Protein AF-A0A7S0SRH9-F1 (afdb_monomer)

Solvent-accessible surface area (backbone atoms only — not comparable to full-atom values): 13728 Å² total; per-residue (Å²): 134,87,84,89,87,85,88,89,87,86,85,87,80,88,82,84,89,79,92,74,95,65,78,69,63,58,63,52,51,52,52,49,48,53,48,50,51,50,52,51,51,52,52,52,51,51,50,51,50,54,51,49,53,52,50,53,51,48,53,55,49,50,54,51,50,52,52,48,52,57,47,50,57,51,49,52,54,51,51,52,49,55,53,46,72,73,38,58,68,57,55,51,51,50,52,49,29,50,51,44,22,50,58,17,46,50,54,49,49,51,33,51,76,68,49,49,44,60,57,50,48,51,53,58,62,73,46,52,49,69,59,41,23,52,49,44,45,46,29,38,52,53,50,61,67,32,76,88,40,39,77,58,44,76,54,74,36,45,65,46,41,56,73,59,42,48,74,59,75,34,27,69,56,45,24,76,40,47,71,49,54,58,55,52,52,52,33,53,75,73,65,45,80,75,53,79,73,83,78,87,67,89,65,88,49,62,67,64,50,51,52,52,49,51,52,43,40,50,33,46,17,52,50,32,38,40,53,36,47,35,54,52,52,52,48,54,52,54,67,72,77,109

Organism: NCBI:txid81844

Sequence (242 aa):
GAKQRRVPEAAGDASSIAASKGPRTKARREKDLATVKRVFQILLLLMGVVFSATAMLYMRGWTKMAALRAKETKLDKKMDTLRRDAHPEIEKGRAMLRAQQAAGLEVLRGAHASGRLDTLEQHWLDMREVDRAQLWERSARVLLAQPSFARLLKSDGARLTDTLVPEMYAAQQYAKEPERMRRLTTLLLDGGENGAAPRGGASTNSEAADYKEARRLYRGAILSRFVQGFVVELGKLQDSES

Nearest PDB structures (foldseek):
  7zde-assembly1_C  TM=2.010E-01  e=6.271E+00  Escherichia coli K-12

Radius of gyration: 43.79 Å; Cα contacts (8 Å, |Δi|>4): 123; chains: 1; bounding box: 57×100×141 Å

pLDDT: mean 75.03, std 18.32, range [29.97, 96.25]

Mean predicted aligned error: 16.68 Å

Foldseek 3Di:
DDDDDDDDDDDDDDDDDDDDPDDPVVVVVVVVVVVVVVVVVVVVVVVVVVVVVVVVVVVVVVVVVVVVVVVVVVVVVVVVVVVCVVCVVVVVVLVLLVVLLVVLLVLLVVCVVVVVVVVLLVLLVPDALVVQLVLLLVLLVVLCPDPSCVVCCVPCSVVLCCVLPVVSVPSNVCSVVVVVLVVLSVCLNVLCQLHDDPPDDPPPDPPVVVVSSVSSSNSSSSSSSSSSSSSVSSVVVVVVVD

Structure (mmCIF, N/CA/C/O backbone):
data_AF-A0A7S0SRH9-F1
#
_entry.id   AF-A0A7S0SRH9-F1
#
loop_
_atom_site.group_PDB
_atom_site.id
_atom_site.type_symbol
_atom_site.label_atom_id
_atom_site.label_alt_id
_atom_site.label_comp_id
_atom_site.label_asym_id
_atom_site.label_entity_id
_atom_site.label_seq_id
_atom_site.pdbx_PDB_ins_code
_atom_site.Cartn_x
_atom_site.Cartn_y
_atom_site.Cartn_z
_atom_site.occupancy
_atom_site.B_iso_or_equiv
_atom_site.auth_seq_id
_atom_site.auth_comp_id
_atom_site.auth_asym_id
_atom_site.auth_atom_id
_atom_site.pdbx_PDB_model_num
ATOM 1 N N . GLY A 1 1 ? -0.129 -75.248 -111.542 1.00 38.16 1 GLY A N 1
ATOM 2 C CA . GLY A 1 1 ? 0.591 -74.062 -111.046 1.00 38.16 1 GLY A CA 1
ATOM 3 C C . GLY A 1 1 ? 1.895 -74.491 -110.410 1.00 38.16 1 GLY A C 1
ATOM 4 O O . GLY A 1 1 ? 1.871 -75.252 -109.455 1.00 38.16 1 GLY A O 1
ATOM 5 N N . ALA A 1 2 ? 3.016 -74.062 -110.986 1.00 32.06 2 ALA A N 1
ATOM 6 C CA . ALA A 1 2 ? 4.340 -74.060 -110.356 1.00 32.06 2 ALA A CA 1
ATOM 7 C C . ALA A 1 2 ? 4.340 -73.063 -109.162 1.00 32.06 2 ALA A C 1
ATOM 9 O O . ALA A 1 2 ? 3.537 -72.140 -109.182 1.00 32.06 2 ALA A O 1
ATOM 10 N N . LYS A 1 3 ? 5.172 -73.128 -108.114 1.00 35.28 3 LYS A N 1
ATOM 11 C CA . LYS A 1 3 ? 6.399 -73.897 -107.876 1.00 35.28 3 LYS A CA 1
ATOM 12 C C . LYS A 1 3 ? 6.716 -73.915 -106.361 1.00 35.28 3 LYS A C 1
ATOM 14 O O . LYS A 1 3 ? 6.648 -72.889 -105.703 1.00 35.28 3 LYS A O 1
ATOM 19 N N . GLN A 1 4 ? 7.152 -75.090 -105.905 1.00 35.44 4 GLN A N 1
ATOM 20 C CA . GLN A 1 4 ? 8.236 -75.361 -104.945 1.00 35.44 4 GLN A CA 1
ATOM 21 C C . GLN A 1 4 ? 8.078 -75.110 -103.432 1.00 35.44 4 GLN A C 1
ATOM 23 O O . GLN A 1 4 ? 8.361 -74.051 -102.886 1.00 35.44 4 GLN A O 1
ATOM 28 N N . ARG A 1 5 ? 7.829 -76.242 -102.761 1.00 34.88 5 ARG A N 1
ATOM 29 C CA . ARG A 1 5 ? 8.299 -76.631 -101.428 1.00 34.88 5 ARG A CA 1
ATOM 30 C C . ARG A 1 5 ? 9.363 -77.728 -101.620 1.00 34.88 5 ARG A C 1
ATOM 32 O O . ARG A 1 5 ? 9.073 -78.686 -102.335 1.00 34.88 5 ARG A O 1
ATOM 39 N N . ARG A 1 6 ? 10.537 -77.625 -100.982 1.00 33.22 6 ARG A N 1
ATOM 40 C CA . ARG A 1 6 ? 11.329 -78.748 -100.422 1.00 33.22 6 ARG A CA 1
ATOM 41 C C . ARG A 1 6 ? 12.432 -78.214 -99.483 1.00 33.22 6 ARG A C 1
ATOM 43 O O . ARG A 1 6 ? 13.077 -77.221 -99.781 1.00 33.22 6 ARG A O 1
ATOM 50 N N . VAL A 1 7 ? 12.510 -78.891 -98.339 1.00 39.97 7 VAL A N 1
ATOM 51 C CA . VAL A 1 7 ? 13.370 -78.806 -97.128 1.00 39.97 7 VAL A CA 1
ATOM 52 C C . VAL A 1 7 ? 14.680 -79.614 -97.389 1.00 39.97 7 VAL A C 1
ATOM 54 O O . VAL A 1 7 ? 14.796 -80.076 -98.530 1.00 39.97 7 VAL A O 1
ATOM 57 N N . PRO A 1 8 ? 15.555 -80.018 -96.425 1.00 61.00 8 PRO A N 1
ATOM 58 C CA . PRO A 1 8 ? 16.043 -79.543 -95.099 1.00 61.00 8 PRO A CA 1
ATOM 59 C C . PRO A 1 8 ? 17.602 -79.462 -95.076 1.00 61.00 8 PRO A C 1
ATOM 61 O O . PRO A 1 8 ? 18.210 -79.526 -96.134 1.00 61.00 8 PRO A O 1
ATOM 64 N N . GLU A 1 9 ? 18.341 -79.166 -93.998 1.00 36.00 9 GLU A N 1
ATOM 65 C CA . GLU A 1 9 ? 18.749 -79.987 -92.823 1.00 36.00 9 GLU A CA 1
ATOM 66 C C . GLU A 1 9 ? 19.938 -79.182 -92.204 1.00 36.00 9 GLU A C 1
ATOM 68 O O . GLU A 1 9 ? 20.631 -78.485 -92.939 1.00 36.00 9 GLU A O 1
ATOM 73 N N . ALA A 1 10 ? 20.227 -79.102 -90.905 1.00 31.45 10 ALA A N 1
ATOM 74 C CA . ALA A 1 10 ? 20.465 -80.208 -89.999 1.00 31.45 10 ALA A CA 1
ATOM 75 C C . ALA A 1 10 ? 20.359 -79.803 -88.521 1.00 31.45 10 ALA A C 1
ATOM 77 O O . ALA A 1 10 ? 20.540 -78.649 -88.131 1.00 31.45 10 ALA A O 1
ATOM 78 N N . ALA A 1 11 ? 20.039 -80.828 -87.742 1.00 35.47 11 ALA A N 1
ATOM 79 C CA . ALA A 1 11 ? 19.845 -80.863 -86.310 1.00 35.47 11 ALA A CA 1
ATOM 80 C C . ALA A 1 11 ? 21.148 -81.126 -85.535 1.00 35.47 11 ALA A C 1
ATOM 82 O O . ALA A 1 11 ? 22.166 -81.510 -86.108 1.00 35.47 11 ALA A O 1
ATOM 83 N N . GLY A 1 12 ? 21.026 -81.020 -84.211 1.00 29.97 12 GLY A N 1
ATOM 84 C CA . GLY A 1 12 ? 21.923 -81.613 -83.219 1.00 29.97 12 GLY A CA 1
ATOM 85 C C . GLY A 1 12 ? 22.663 -80.556 -82.395 1.00 29.97 12 GLY A C 1
ATOM 86 O O . GLY A 1 12 ? 23.234 -79.627 -82.945 1.00 29.97 12 GLY A O 1
ATOM 87 N N . ASP A 1 13 ? 22.720 -80.610 -81.071 1.00 30.56 13 ASP A N 1
ATOM 88 C CA . ASP A 1 13 ? 22.122 -81.544 -80.128 1.00 30.56 13 ASP A CA 1
ATOM 89 C C . ASP A 1 13 ? 22.230 -80.941 -78.717 1.00 30.56 13 ASP A C 1
ATOM 91 O O . ASP A 1 13 ? 22.960 -79.975 -78.478 1.00 30.56 13 ASP A O 1
ATOM 95 N N . ALA A 1 14 ? 21.462 -81.505 -77.794 1.00 37.94 14 ALA A N 1
ATOM 96 C CA . ALA A 1 14 ? 21.373 -81.114 -76.394 1.00 37.94 14 ALA A CA 1
ATOM 97 C C . ALA A 1 14 ? 22.634 -81.434 -75.556 1.00 37.94 14 ALA A C 1
ATOM 99 O O . ALA A 1 14 ? 23.461 -82.249 -75.949 1.00 37.94 14 ALA A O 1
ATOM 100 N N . SER A 1 15 ? 22.676 -80.857 -74.339 1.00 31.56 15 SER A N 1
ATOM 101 C CA . SER A 1 15 ? 23.392 -81.285 -73.107 1.00 31.56 15 SER A CA 1
ATOM 102 C C . SER A 1 15 ? 24.264 -80.149 -72.542 1.00 31.56 15 SER A C 1
ATOM 104 O O . SER A 1 15 ? 25.248 -79.748 -73.144 1.00 31.56 15 SER A O 1
ATOM 106 N N . SER A 1 16 ? 23.800 -79.396 -71.543 1.00 37.72 16 SER A N 1
ATOM 107 C CA . SER A 1 16 ? 23.820 -79.676 -70.094 1.00 37.72 16 SER A CA 1
ATOM 108 C C . SER A 1 16 ? 25.193 -79.493 -69.417 1.00 37.72 16 SER A C 1
ATOM 110 O O . SER A 1 16 ? 26.224 -79.909 -69.926 1.00 37.72 16 SER A O 1
ATOM 112 N N . ILE A 1 17 ? 25.135 -78.910 -68.208 1.00 32.75 17 ILE A N 1
ATOM 113 C CA . ILE A 1 17 ? 26.153 -78.909 -67.140 1.00 32.75 17 ILE A CA 1
ATOM 114 C C . ILE A 1 17 ? 27.252 -77.833 -67.242 1.00 32.75 17 ILE A C 1
ATOM 116 O O . ILE A 1 17 ? 28.221 -77.956 -67.975 1.00 32.75 17 ILE A O 1
ATOM 120 N N . ALA A 1 18 ? 27.144 -76.803 -66.394 1.00 31.56 18 ALA A N 1
ATOM 121 C CA . ALA A 1 18 ? 28.075 -76.579 -65.274 1.00 31.56 18 ALA A CA 1
ATOM 122 C C . ALA A 1 18 ? 28.030 -75.121 -64.798 1.00 31.56 18 ALA A C 1
ATOM 124 O O . ALA A 1 18 ? 28.345 -74.175 -65.520 1.00 31.56 18 ALA A O 1
ATOM 125 N N . ALA A 1 19 ? 27.710 -74.947 -63.519 1.00 47.34 19 ALA A N 1
ATOM 126 C CA . ALA A 1 19 ? 28.015 -73.736 -62.785 1.00 47.34 19 ALA A CA 1
ATOM 127 C C . ALA A 1 19 ? 29.521 -73.424 -62.867 1.00 47.34 19 ALA A C 1
ATOM 129 O O . ALA A 1 19 ? 30.346 -74.237 -62.463 1.00 47.34 19 ALA A O 1
ATOM 130 N N . SER A 1 20 ? 29.886 -72.211 -63.288 1.00 37.16 20 SER A N 1
ATOM 131 C CA . SER A 1 20 ? 31.166 -71.615 -62.899 1.00 37.16 20 SER A CA 1
ATOM 132 C C . SER A 1 20 ? 30.947 -70.174 -62.432 1.00 37.16 20 SER A C 1
ATOM 134 O O . SER A 1 20 ? 30.943 -69.196 -63.177 1.00 37.16 20 SER A O 1
ATOM 136 N N . LYS A 1 21 ? 30.725 -70.039 -61.121 1.00 49.03 21 LYS A N 1
ATOM 137 C CA . LYS A 1 21 ? 30.943 -68.782 -60.402 1.00 49.03 21 LYS A CA 1
ATOM 138 C C . LYS A 1 21 ? 32.449 -68.491 -60.452 1.00 49.03 21 LYS A C 1
ATOM 140 O O . LYS A 1 21 ? 33.198 -68.993 -59.624 1.00 49.03 21 LYS A O 1
ATOM 145 N N . GLY A 1 22 ? 32.875 -67.699 -61.435 1.00 36.72 22 GLY A N 1
ATOM 146 C CA . GLY A 1 22 ? 34.248 -67.207 -61.602 1.00 36.72 22 GLY A CA 1
ATOM 147 C C . GLY A 1 22 ? 34.355 -65.674 -61.491 1.00 36.72 22 GLY A C 1
ATOM 148 O O . GLY A 1 22 ? 33.372 -64.958 -61.677 1.00 36.72 22 GLY A O 1
ATOM 149 N N . PRO A 1 23 ? 35.547 -65.129 -61.202 1.00 43.47 23 PRO A N 1
ATOM 150 C CA . PRO A 1 23 ? 35.805 -63.971 -60.325 1.00 43.47 23 PRO A CA 1
ATOM 151 C C . PRO A 1 23 ? 35.514 -62.570 -60.907 1.00 43.47 23 PRO A C 1
ATOM 153 O O . PRO A 1 23 ? 35.881 -61.560 -60.306 1.00 43.47 23 PRO A O 1
ATOM 156 N N . ARG A 1 24 ? 34.841 -62.457 -62.060 1.00 47.19 24 ARG A N 1
ATOM 157 C CA . ARG A 1 24 ? 34.690 -61.173 -62.784 1.00 47.19 24 ARG A CA 1
ATOM 158 C C . ARG A 1 24 ? 33.598 -60.248 -62.232 1.00 47.19 24 ARG A C 1
ATOM 160 O O . ARG A 1 24 ? 33.618 -59.055 -62.519 1.00 47.19 24 ARG A O 1
ATOM 167 N N . THR A 1 25 ? 32.672 -60.749 -61.415 1.00 49.16 25 THR A N 1
ATOM 168 C CA . THR A 1 25 ? 31.594 -59.939 -60.813 1.00 49.16 25 THR A CA 1
ATOM 169 C C . THR A 1 25 ? 32.013 -59.222 -59.528 1.00 49.16 25 THR A C 1
ATOM 171 O O . THR A 1 25 ? 31.485 -58.148 -59.245 1.00 49.16 25 THR A O 1
ATOM 174 N N . LYS A 1 26 ? 32.990 -59.752 -58.777 1.00 50.81 26 LYS A N 1
ATOM 175 C CA . LYS A 1 26 ? 33.505 -59.120 -57.546 1.00 50.81 26 LYS A CA 1
ATOM 176 C C . LYS A 1 26 ? 34.325 -57.862 -57.844 1.00 50.81 26 LYS A C 1
ATOM 178 O O . LYS A 1 26 ? 34.0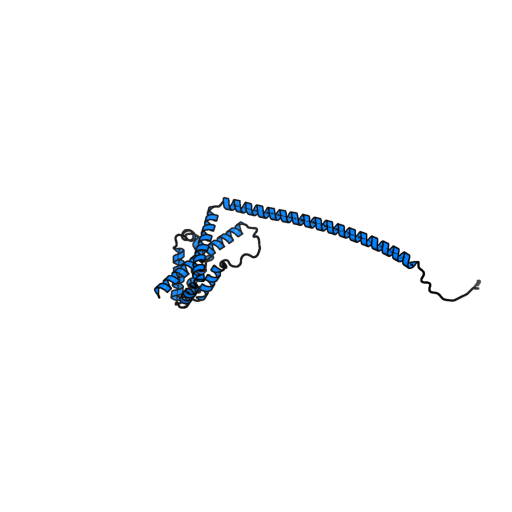29 -56.818 -57.283 1.00 50.81 26 LYS A O 1
ATOM 183 N N . ALA A 1 27 ? 35.233 -57.914 -58.821 1.00 51.72 27 ALA A N 1
ATOM 184 C CA . ALA A 1 27 ? 36.057 -56.763 -59.207 1.00 51.72 27 ALA A CA 1
ATOM 185 C C . ALA A 1 27 ? 35.252 -55.598 -59.827 1.00 51.72 27 ALA A C 1
ATOM 187 O O . ALA A 1 27 ? 35.643 -54.438 -59.708 1.00 51.72 27 ALA A O 1
ATOM 188 N N . ARG A 1 28 ? 34.116 -55.885 -60.486 1.00 53.50 28 ARG A N 1
ATOM 189 C CA . ARG A 1 28 ? 33.180 -54.853 -60.976 1.00 53.50 28 ARG A CA 1
ATOM 190 C C . ARG A 1 28 ? 32.383 -54.238 -59.820 1.00 53.50 28 ARG A C 1
ATOM 192 O O . ARG A 1 28 ? 32.353 -53.022 -59.701 1.00 53.50 28 ARG A O 1
ATOM 199 N N . ARG A 1 29 ? 31.865 -55.070 -58.903 1.00 54.81 29 ARG A N 1
ATOM 200 C CA . ARG A 1 29 ? 31.183 -54.615 -57.677 1.00 54.81 29 ARG A CA 1
ATOM 201 C C . ARG A 1 29 ? 32.087 -53.808 -56.746 1.00 54.81 29 ARG A C 1
ATOM 203 O O . ARG A 1 29 ? 31.604 -52.861 -56.150 1.00 54.81 29 ARG A O 1
ATOM 210 N N . GLU A 1 30 ? 33.371 -54.139 -56.633 1.00 56.78 30 GLU A N 1
ATOM 211 C CA . GLU A 1 30 ? 34.349 -53.382 -55.834 1.00 56.78 30 GLU A CA 1
ATOM 212 C C . GLU A 1 30 ? 34.669 -52.013 -56.447 1.00 56.78 30 GLU A C 1
ATOM 214 O O . GLU A 1 30 ? 34.774 -51.028 -55.716 1.00 56.78 30 GLU A O 1
ATOM 219 N N . LYS A 1 31 ? 34.759 -51.916 -57.782 1.00 60.88 31 LYS A N 1
ATOM 220 C CA . LYS A 1 31 ? 34.895 -50.630 -58.488 1.00 60.88 31 LYS A CA 1
ATOM 221 C C . LYS A 1 31 ? 33.627 -49.780 -58.382 1.00 60.88 31 LYS A C 1
ATOM 223 O O . LYS A 1 31 ? 33.733 -48.572 -58.168 1.00 60.88 31 LYS A O 1
ATOM 228 N N . ASP A 1 32 ? 32.452 -50.400 -58.453 1.00 61.25 32 ASP A N 1
ATOM 229 C CA . ASP A 1 32 ? 31.169 -49.720 -58.250 1.00 61.25 32 ASP A CA 1
ATOM 230 C C . ASP A 1 32 ? 31.024 -49.250 -56.793 1.00 61.25 32 ASP A C 1
ATOM 232 O O . ASP A 1 32 ? 30.674 -48.098 -56.559 1.00 61.25 32 ASP A O 1
ATOM 236 N N . LEU A 1 33 ? 31.411 -50.065 -55.804 1.00 65.00 33 LEU A N 1
ATOM 237 C CA . LEU A 1 33 ? 31.465 -49.675 -54.386 1.00 65.00 33 LEU A CA 1
ATOM 238 C C . LEU A 1 33 ? 32.470 -48.550 -54.125 1.00 65.00 33 LEU A C 1
ATOM 240 O O . LEU A 1 33 ? 32.171 -47.633 -53.365 1.00 65.00 33 LEU A O 1
ATOM 244 N N . ALA A 1 34 ? 33.645 -48.581 -54.758 1.00 70.06 34 ALA A N 1
ATOM 245 C CA . ALA A 1 34 ? 34.632 -47.508 -54.655 1.00 70.06 34 ALA A CA 1
ATOM 246 C C . ALA A 1 34 ? 34.119 -46.198 -55.275 1.00 70.06 34 ALA A C 1
ATOM 248 O O . ALA A 1 34 ? 34.369 -45.116 -54.739 1.00 70.06 34 ALA A O 1
ATOM 249 N N . THR A 1 35 ? 33.362 -46.292 -56.369 1.00 72.94 35 THR A N 1
ATOM 250 C CA . THR A 1 35 ? 32.738 -45.141 -57.034 1.00 72.94 35 THR A CA 1
ATOM 251 C C . THR A 1 35 ? 31.595 -44.581 -56.190 1.00 72.94 35 THR A C 1
ATOM 253 O O . THR A 1 35 ? 31.574 -43.383 -55.921 1.00 72.94 35 THR A O 1
ATOM 256 N N . VAL A 1 36 ? 30.716 -45.436 -55.663 1.00 73.75 36 VAL A N 1
ATOM 257 C CA . VAL A 1 36 ? 29.643 -45.053 -54.731 1.00 73.75 36 VAL A CA 1
ATOM 258 C C . VAL A 1 36 ? 30.220 -44.429 -53.461 1.00 73.75 36 VAL A C 1
ATOM 260 O O . VAL A 1 36 ? 29.732 -43.393 -53.021 1.00 73.75 36 VAL A O 1
ATOM 263 N N . LYS A 1 37 ? 31.305 -44.983 -52.906 1.00 76.94 37 LYS A N 1
ATOM 264 C CA . LYS A 1 37 ? 31.989 -44.417 -51.735 1.00 76.94 37 LYS A CA 1
ATOM 265 C C . LYS A 1 37 ? 32.564 -43.030 -52.027 1.00 76.94 37 LYS A C 1
ATOM 267 O O . LYS A 1 37 ? 32.421 -42.145 -51.191 1.00 76.94 37 LYS A O 1
ATOM 272 N N . ARG A 1 38 ? 33.157 -42.810 -53.209 1.00 78.62 38 ARG A N 1
ATOM 273 C CA . ARG A 1 38 ? 33.631 -41.477 -53.633 1.00 78.62 38 ARG A CA 1
ATOM 274 C C . ARG A 1 38 ? 32.488 -40.486 -53.815 1.00 78.62 38 ARG A C 1
ATOM 276 O O . ARG A 1 38 ? 32.590 -39.370 -53.323 1.00 78.62 38 ARG A O 1
ATOM 283 N N . VAL A 1 39 ? 31.402 -40.885 -54.477 1.00 79.94 39 VAL A N 1
ATOM 284 C CA . VAL A 1 39 ? 30.222 -40.026 -54.668 1.00 79.94 39 VAL A CA 1
ATOM 285 C C . VAL A 1 39 ? 29.602 -39.665 -53.320 1.00 79.94 39 VAL A C 1
ATOM 287 O O . VAL A 1 39 ? 29.344 -38.493 -53.061 1.00 79.94 39 VAL A O 1
ATOM 290 N N . PHE A 1 40 ? 29.445 -40.641 -52.426 1.00 81.75 40 PHE A N 1
ATOM 291 C CA . PHE A 1 40 ? 28.940 -40.415 -51.076 1.00 81.75 40 PHE A CA 1
ATOM 292 C C . PHE A 1 40 ? 29.859 -39.485 -50.279 1.00 81.75 40 PHE A C 1
ATOM 294 O O . PHE A 1 40 ? 29.377 -38.556 -49.643 1.00 81.75 40 PHE A O 1
ATOM 301 N N . GLN A 1 41 ? 31.179 -39.671 -50.370 1.00 81.69 41 GLN A N 1
ATOM 302 C CA . GLN A 1 41 ? 32.163 -38.809 -49.716 1.00 81.69 41 GLN A CA 1
ATOM 303 C C . GLN A 1 41 ? 32.102 -37.364 -50.233 1.00 81.69 41 GLN A C 1
ATOM 305 O O . GLN A 1 41 ? 32.146 -36.442 -49.425 1.00 81.69 41 GLN A O 1
ATOM 310 N N . ILE A 1 42 ? 31.940 -37.155 -51.544 1.00 84.75 42 ILE A N 1
ATOM 311 C CA . ILE A 1 42 ? 31.762 -35.819 -52.141 1.00 84.75 42 ILE A CA 1
ATOM 312 C C . ILE A 1 42 ? 30.460 -35.174 -51.652 1.00 84.75 42 ILE A C 1
ATOM 314 O O . ILE A 1 42 ? 30.453 -33.998 -51.292 1.00 84.75 42 ILE A O 1
ATOM 318 N N . LEU A 1 43 ? 29.370 -35.940 -51.595 1.00 81.38 43 LEU A N 1
ATOM 319 C CA . LEU A 1 43 ? 28.056 -35.453 -51.171 1.00 81.38 43 LEU A CA 1
ATOM 320 C C . LEU A 1 43 ? 28.050 -35.068 -49.682 1.00 81.38 43 LEU A C 1
ATOM 322 O O . LEU A 1 43 ? 27.510 -34.028 -49.311 1.00 81.38 43 LEU A O 1
ATOM 326 N N . LEU A 1 44 ? 28.733 -35.851 -48.843 1.00 83.94 44 LEU A N 1
ATOM 327 C CA . LEU A 1 44 ? 28.936 -35.557 -47.421 1.00 83.94 44 LEU A CA 1
ATOM 328 C C . LEU A 1 44 ? 29.783 -34.293 -47.218 1.00 83.94 44 LEU A C 1
ATOM 330 O O . LEU A 1 44 ? 29.483 -33.480 -46.348 1.00 83.94 44 LEU A O 1
ATOM 334 N N . LEU A 1 45 ? 30.804 -34.095 -48.053 1.00 85.56 45 LEU A N 1
ATOM 335 C CA . LEU A 1 45 ? 31.663 -32.909 -48.015 1.00 85.56 45 LEU A CA 1
ATOM 336 C C . LEU A 1 45 ? 30.888 -31.650 -48.437 1.00 85.56 45 LEU A C 1
ATOM 338 O O . LEU A 1 45 ? 30.976 -30.624 -47.767 1.00 85.56 45 LEU A O 1
ATOM 342 N N . LEU A 1 46 ? 30.048 -31.753 -49.471 1.00 83.62 46 LEU A N 1
ATOM 343 C CA . LEU A 1 46 ? 29.115 -30.698 -49.885 1.00 83.62 46 LEU A CA 1
ATOM 344 C C . LEU A 1 46 ? 28.118 -30.345 -48.775 1.00 83.62 46 LEU A C 1
ATOM 346 O O . LEU A 1 46 ? 27.937 -29.166 -48.472 1.00 83.62 46 LEU A O 1
ATOM 350 N N . MET A 1 47 ? 27.528 -31.345 -48.117 1.00 84.75 47 MET A N 1
ATOM 351 C CA . MET A 1 47 ? 26.643 -31.121 -46.969 1.00 84.75 47 MET A CA 1
ATOM 352 C C . MET A 1 47 ? 27.377 -30.460 -45.798 1.00 84.75 47 MET A C 1
ATOM 354 O O . MET A 1 47 ? 26.838 -29.541 -45.187 1.00 84.75 47 MET A O 1
ATOM 358 N N . GLY A 1 48 ? 28.625 -30.852 -45.529 1.00 81.94 48 GLY A N 1
ATOM 359 C CA . GLY A 1 48 ? 29.467 -30.211 -44.517 1.00 81.94 48 GLY A CA 1
ATOM 360 C C . GLY A 1 48 ? 29.742 -28.733 -44.813 1.00 81.94 48 GLY A C 1
ATOM 361 O O . GLY A 1 48 ? 29.681 -27.904 -43.905 1.00 81.94 48 GLY A O 1
ATOM 362 N N . VAL A 1 49 ? 29.976 -28.376 -46.080 1.00 84.06 49 VAL A N 1
ATOM 363 C CA . VAL A 1 49 ? 30.174 -26.979 -46.508 1.00 84.06 49 VAL A CA 1
ATOM 364 C C . VAL A 1 49 ? 28.883 -26.165 -46.381 1.00 84.06 49 VAL A C 1
ATOM 366 O O . VAL A 1 49 ? 28.911 -25.048 -45.867 1.00 84.06 49 VAL A O 1
ATOM 369 N N . VAL A 1 50 ? 27.738 -26.721 -46.785 1.00 83.38 50 VAL A N 1
ATOM 370 C CA . VAL A 1 50 ? 26.433 -26.052 -46.640 1.00 83.38 50 VAL A CA 1
ATOM 371 C C . VAL A 1 50 ? 26.084 -25.849 -45.161 1.00 83.38 50 VAL A C 1
ATOM 373 O O . VAL A 1 50 ? 25.625 -24.771 -44.771 1.00 83.38 50 VAL A O 1
ATOM 376 N N . PHE A 1 51 ? 26.354 -26.846 -44.317 1.00 82.62 51 PHE A N 1
ATOM 377 C CA . PHE A 1 51 ? 26.111 -26.761 -42.878 1.00 82.62 51 PHE A CA 1
ATOM 378 C C . PHE A 1 51 ? 27.043 -25.748 -42.195 1.00 82.62 51 PHE A C 1
ATOM 380 O O . PHE A 1 51 ? 26.596 -24.967 -41.357 1.00 82.62 51 PHE A O 1
ATOM 387 N N . SER A 1 52 ? 28.322 -25.679 -42.585 1.00 78.19 52 SER A N 1
ATOM 388 C CA . SER A 1 52 ? 29.246 -24.685 -42.021 1.00 78.19 52 SER A CA 1
ATOM 389 C C . SER A 1 52 ? 28.885 -23.258 -42.449 1.00 78.19 52 SER A C 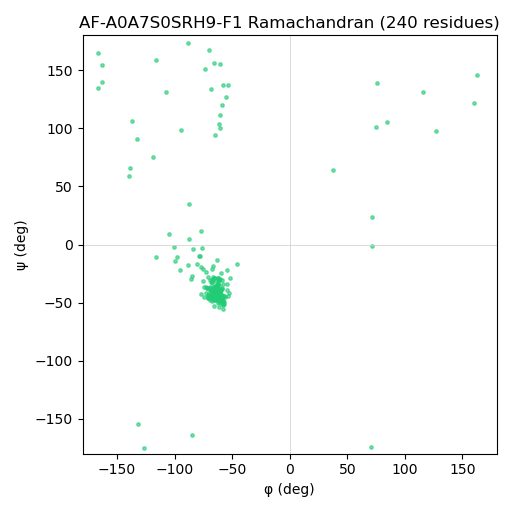1
ATOM 391 O O . SER A 1 52 ? 28.881 -22.352 -41.613 1.00 78.19 52 SER A O 1
ATOM 393 N N . ALA A 1 53 ? 28.491 -23.056 -43.710 1.00 77.00 53 ALA A N 1
ATOM 394 C CA . ALA A 1 53 ? 28.067 -21.755 -44.219 1.00 77.00 53 ALA A CA 1
ATOM 395 C C . ALA A 1 53 ? 26.790 -21.255 -43.522 1.00 77.00 53 ALA A C 1
ATOM 397 O O . ALA A 1 53 ? 26.716 -20.096 -43.107 1.00 77.00 53 ALA A O 1
ATOM 398 N N . THR A 1 54 ? 25.802 -22.133 -43.331 1.00 74.56 54 THR A N 1
ATOM 399 C CA . THR A 1 54 ? 24.563 -21.802 -42.608 1.00 74.56 54 THR A CA 1
ATOM 400 C C . THR A 1 54 ? 24.815 -21.547 -41.121 1.00 74.56 54 THR A C 1
ATOM 402 O O . THR A 1 54 ? 24.312 -20.554 -40.592 1.00 74.56 54 THR A O 1
ATOM 405 N N . ALA A 1 55 ? 25.661 -22.342 -40.459 1.00 73.06 55 ALA A N 1
ATOM 406 C CA . ALA A 1 55 ? 26.067 -22.098 -39.073 1.00 73.06 55 ALA A CA 1
ATOM 407 C C . ALA A 1 55 ? 26.798 -20.752 -38.906 1.00 73.06 55 ALA A C 1
ATOM 409 O O . ALA A 1 55 ? 26.521 -20.002 -37.965 1.00 73.06 55 ALA A O 1
ATOM 410 N N . MET A 1 56 ? 27.687 -20.399 -39.841 1.00 73.56 56 MET A N 1
ATOM 411 C CA . MET A 1 56 ? 28.421 -19.131 -39.816 1.00 73.56 56 MET A CA 1
ATOM 412 C C . MET A 1 56 ? 27.489 -17.928 -40.023 1.00 73.56 56 MET A C 1
ATOM 414 O O . MET A 1 56 ? 27.605 -16.924 -39.313 1.00 73.56 56 MET A O 1
ATOM 418 N N . LEU A 1 57 ? 26.526 -18.032 -40.945 1.00 70.44 57 LEU A N 1
ATOM 419 C CA . LEU A 1 57 ? 25.497 -17.008 -41.156 1.00 70.44 57 LEU A CA 1
ATOM 420 C C . LEU A 1 57 ? 24.585 -16.856 -39.932 1.00 70.44 57 LEU A C 1
ATOM 422 O O . LEU A 1 57 ? 24.289 -15.728 -39.533 1.00 70.44 57 LEU A O 1
ATOM 426 N N . TYR A 1 58 ? 24.203 -17.964 -39.293 1.00 73.69 58 TYR A N 1
ATOM 427 C CA . TYR A 1 58 ? 23.368 -17.954 -38.093 1.00 73.69 58 TYR A CA 1
ATOM 428 C C . TYR A 1 58 ? 24.087 -17.311 -36.897 1.00 73.69 58 TYR A C 1
ATOM 430 O O . TYR A 1 58 ? 23.543 -16.402 -36.269 1.00 73.69 58 TYR A O 1
ATOM 438 N N . MET A 1 59 ? 25.348 -17.680 -36.637 1.00 70.38 59 MET A N 1
ATOM 439 C CA . MET A 1 59 ? 26.181 -17.055 -35.595 1.00 70.38 59 MET A CA 1
ATOM 440 C C . MET A 1 59 ? 26.396 -15.555 -35.845 1.00 70.38 59 MET A C 1
ATOM 442 O O . MET A 1 59 ? 26.312 -14.734 -34.924 1.00 70.38 59 MET A O 1
ATOM 446 N N . ARG A 1 60 ? 26.632 -15.160 -37.101 1.00 67.50 60 ARG A N 1
ATOM 447 C CA . ARG A 1 60 ? 26.792 -13.748 -37.486 1.00 67.50 60 ARG A CA 1
ATOM 448 C C . ARG A 1 60 ? 25.480 -12.961 -37.362 1.00 67.50 60 ARG A C 1
ATOM 450 O O . ARG A 1 60 ? 25.510 -11.777 -37.031 1.00 67.50 60 ARG A O 1
ATOM 457 N N . GLY A 1 61 ? 24.332 -13.601 -37.586 1.00 64.88 61 GLY A N 1
ATOM 458 C CA . GLY A 1 61 ? 23.007 -13.031 -37.329 1.00 64.88 61 GLY A CA 1
ATOM 459 C C . GLY A 1 61 ? 22.728 -12.848 -35.835 1.00 64.88 61 GLY A C 1
ATOM 460 O O . GLY A 1 61 ? 22.319 -11.769 -35.408 1.00 64.88 61 GLY A O 1
ATOM 461 N N . TRP A 1 62 ? 23.029 -13.862 -35.022 1.00 65.25 62 TRP A N 1
ATOM 462 C CA . TRP A 1 62 ? 22.846 -13.825 -33.568 1.00 65.25 62 TRP A CA 1
ATOM 463 C C . TRP A 1 62 ? 23.715 -12.776 -32.878 1.00 65.25 62 TRP A C 1
ATOM 465 O O . TRP A 1 62 ? 23.221 -12.019 -32.047 1.00 65.25 62 TRP A O 1
ATOM 475 N N . THR A 1 63 ? 24.989 -12.671 -33.252 1.00 68.94 63 THR A N 1
ATOM 476 C CA . THR A 1 63 ? 25.899 -11.650 -32.702 1.00 68.94 63 THR A CA 1
ATOM 477 C C . THR A 1 63 ? 25.451 -10.232 -33.056 1.00 68.94 63 THR A C 1
ATOM 479 O O . THR A 1 63 ? 25.473 -9.351 -32.195 1.00 68.94 63 THR A O 1
ATOM 482 N N . LYS A 1 64 ? 24.955 -10.005 -34.280 1.00 66.19 64 LYS A N 1
ATOM 483 C CA . LYS A 1 64 ? 24.346 -8.723 -34.671 1.00 66.19 64 LYS A CA 1
ATOM 484 C C . LYS A 1 64 ? 23.070 -8.418 -33.883 1.00 66.19 64 LYS A C 1
ATOM 486 O O . LYS A 1 64 ? 22.919 -7.293 -33.417 1.00 66.19 64 LYS A O 1
ATOM 491 N N . MET A 1 65 ? 22.190 -9.399 -33.683 1.00 60.75 65 MET A N 1
ATOM 492 C CA . MET A 1 65 ? 20.970 -9.231 -32.880 1.00 60.75 65 MET A CA 1
ATOM 493 C C . MET A 1 65 ? 21.279 -8.967 -31.403 1.00 60.75 65 MET A C 1
ATOM 495 O O . MET A 1 65 ? 20.663 -8.100 -30.791 1.00 60.75 65 MET A O 1
ATOM 499 N N . ALA A 1 66 ? 22.270 -9.653 -30.831 1.00 64.12 66 ALA A N 1
ATOM 500 C CA . ALA A 1 66 ? 22.738 -9.395 -29.472 1.00 64.12 66 ALA A CA 1
ATOM 501 C C . ALA A 1 66 ? 23.338 -7.986 -29.342 1.00 64.12 66 ALA A C 1
ATOM 503 O O . ALA A 1 66 ? 23.047 -7.278 -28.380 1.00 64.12 66 ALA A O 1
ATOM 504 N N . ALA A 1 67 ? 24.115 -7.541 -30.335 1.00 68.00 67 ALA A N 1
ATOM 505 C CA . ALA A 1 67 ? 24.659 -6.187 -30.375 1.00 68.00 67 ALA A CA 1
ATOM 506 C C . ALA A 1 67 ? 23.568 -5.113 -30.531 1.00 68.00 67 ALA A C 1
ATOM 508 O O . ALA A 1 67 ? 23.682 -4.050 -29.923 1.00 68.00 67 ALA A O 1
ATOM 509 N N . LEU A 1 68 ? 22.512 -5.376 -31.308 1.00 64.75 68 LEU A N 1
ATOM 510 C CA . LEU A 1 68 ? 21.356 -4.483 -31.441 1.00 64.75 68 LEU A CA 1
ATOM 511 C C . LEU A 1 68 ? 20.566 -4.394 -30.132 1.00 64.75 68 LEU A C 1
ATOM 513 O O . LEU A 1 68 ? 20.370 -3.288 -29.643 1.00 64.75 68 LEU A O 1
ATOM 517 N N . ARG A 1 69 ? 20.257 -5.521 -29.482 1.00 62.34 69 ARG A N 1
ATOM 518 C CA . ARG A 1 69 ? 19.616 -5.531 -28.151 1.00 62.34 69 ARG A CA 1
ATOM 519 C C . ARG A 1 69 ? 20.462 -4.828 -27.087 1.00 62.34 69 ARG A C 1
ATOM 521 O O . ARG A 1 69 ? 19.949 -4.103 -26.239 1.00 62.34 69 ARG A O 1
ATOM 528 N N . ALA A 1 70 ? 21.782 -5.001 -27.128 1.00 69.75 70 ALA A N 1
ATOM 529 C CA . ALA A 1 70 ? 22.694 -4.292 -26.232 1.00 69.75 70 ALA A CA 1
ATOM 530 C C . ALA A 1 70 ? 22.730 -2.775 -26.505 1.00 69.75 70 ALA A C 1
ATOM 532 O O . ALA A 1 70 ? 22.980 -1.989 -25.592 1.00 69.75 70 ALA A O 1
ATOM 533 N N . LYS A 1 71 ? 22.497 -2.346 -27.752 1.00 67.69 71 LYS A N 1
ATOM 534 C CA . LYS A 1 71 ? 22.367 -0.928 -28.113 1.00 67.69 71 LYS A CA 1
ATOM 535 C C . LYS A 1 71 ? 21.005 -0.361 -27.716 1.00 67.69 71 LYS A C 1
ATOM 537 O O . LYS A 1 71 ? 20.989 0.725 -27.152 1.00 67.69 71 LYS A O 1
ATOM 542 N N . GLU A 1 72 ? 19.917 -1.095 -27.934 1.00 61.88 72 GLU A N 1
ATOM 543 C CA . GLU A 1 72 ? 18.560 -0.737 -27.487 1.00 61.88 72 GLU A CA 1
ATOM 544 C C . GLU A 1 72 ? 18.523 -0.555 -25.970 1.00 61.88 72 GLU A C 1
ATOM 546 O O . GLU A 1 72 ? 18.220 0.528 -25.491 1.00 61.88 72 GLU A O 1
ATOM 551 N N . THR A 1 73 ? 19.009 -1.533 -25.202 1.00 67.62 73 THR A N 1
ATOM 552 C CA . THR A 1 73 ? 19.068 -1.420 -23.731 1.00 67.62 73 THR A CA 1
ATOM 553 C C . THR A 1 73 ? 19.939 -0.261 -23.237 1.00 67.62 73 THR A C 1
ATOM 555 O O . THR A 1 73 ? 19.679 0.302 -22.174 1.00 67.62 73 THR A O 1
ATOM 558 N N . LYS A 1 74 ? 20.993 0.117 -23.974 1.00 67.56 74 LYS A N 1
ATOM 559 C CA . LYS A 1 74 ? 21.799 1.310 -23.663 1.00 67.56 74 LYS A CA 1
ATOM 560 C C . LYS A 1 74 ? 21.071 2.606 -24.016 1.00 67.56 74 LYS A C 1
ATOM 562 O O . LYS A 1 74 ? 21.254 3.588 -23.302 1.00 67.56 74 LYS A O 1
ATOM 567 N N . LEU A 1 75 ? 20.307 2.625 -25.106 1.00 63.19 75 LEU A N 1
ATOM 568 C CA . LEU A 1 75 ? 19.496 3.770 -25.520 1.00 63.19 75 LEU A CA 1
ATOM 569 C C . LEU A 1 75 ? 18.340 3.992 -24.548 1.00 63.19 75 LEU A C 1
ATOM 571 O O . LEU A 1 75 ? 18.201 5.112 -24.076 1.00 63.19 75 LEU A O 1
ATOM 575 N N . ASP A 1 76 ? 17.630 2.937 -24.151 1.00 67.00 76 ASP A N 1
ATOM 576 C CA . ASP A 1 76 ? 16.568 2.998 -23.141 1.00 67.00 76 ASP A CA 1
ATOM 577 C C . ASP A 1 76 ? 17.101 3.551 -21.817 1.00 67.00 76 ASP A C 1
ATOM 579 O O . ASP A 1 76 ? 16.572 4.524 -21.290 1.00 67.00 76 ASP A O 1
ATOM 583 N N . LYS A 1 77 ? 18.238 3.029 -21.330 1.00 68.00 77 LYS A N 1
ATOM 584 C CA . LYS A 1 77 ? 18.889 3.551 -20.116 1.00 68.00 77 LYS A CA 1
ATOM 585 C C . LYS A 1 77 ? 19.267 5.028 -20.228 1.00 68.00 77 LYS A C 1
ATOM 587 O O . LYS A 1 77 ? 19.153 5.750 -19.244 1.00 68.00 77 LYS A O 1
ATOM 592 N N . LYS A 1 78 ? 19.736 5.474 -21.400 1.00 66.50 78 LYS A N 1
ATOM 593 C CA . LYS A 1 78 ? 20.079 6.884 -21.644 1.00 66.50 78 LYS A CA 1
ATOM 594 C C . LYS A 1 78 ? 18.837 7.772 -21.725 1.00 66.50 78 LYS A C 1
ATOM 596 O O . LYS A 1 78 ? 18.865 8.901 -21.240 1.00 66.50 78 LYS A O 1
ATOM 601 N N . MET A 1 79 ? 17.760 7.270 -22.322 1.00 63.19 79 MET A N 1
ATOM 602 C CA . MET A 1 79 ? 16.478 7.963 -22.382 1.00 63.19 79 MET A CA 1
ATOM 603 C C . MET A 1 79 ? 15.873 8.104 -20.983 1.00 63.19 79 MET A C 1
ATOM 605 O O . MET A 1 79 ? 15.440 9.193 -20.619 1.00 63.19 79 MET A O 1
ATOM 609 N N . ASP A 1 80 ? 15.944 7.050 -20.170 1.00 63.47 80 ASP A N 1
ATOM 610 C CA . ASP A 1 80 ? 15.522 7.072 -18.770 1.00 63.47 80 ASP A CA 1
ATOM 611 C C . ASP A 1 80 ? 16.331 8.080 -17.948 1.00 63.47 80 ASP A C 1
ATOM 613 O O . ASP A 1 80 ? 15.749 8.833 -17.169 1.00 63.47 80 ASP A O 1
ATOM 617 N N . THR A 1 81 ? 17.658 8.151 -18.124 1.00 64.25 81 THR A N 1
ATOM 618 C CA . THR A 1 81 ? 18.473 9.166 -17.431 1.00 64.25 81 THR A CA 1
ATOM 619 C C . THR A 1 81 ? 18.099 10.582 -17.854 1.00 64.25 81 THR A C 1
ATOM 621 O O . THR A 1 81 ? 17.862 11.417 -16.991 1.00 64.25 81 THR A O 1
ATOM 624 N N . LEU A 1 82 ? 17.931 10.839 -19.156 1.00 60.53 82 LEU A N 1
ATOM 625 C CA . LEU A 1 82 ? 17.529 12.161 -19.652 1.00 60.53 82 LEU A CA 1
ATOM 626 C C . LEU A 1 82 ? 16.134 12.562 -19.158 1.00 60.53 82 LEU A C 1
ATOM 628 O O . LEU A 1 82 ? 15.887 13.729 -18.864 1.00 60.53 82 LEU A O 1
ATOM 632 N N . ARG A 1 83 ? 15.221 11.597 -19.026 1.00 63.12 83 ARG A N 1
ATOM 633 C CA . ARG A 1 83 ? 13.872 11.827 -18.502 1.00 63.12 83 ARG A CA 1
ATOM 634 C C . ARG A 1 83 ? 13.871 12.105 -16.997 1.00 63.12 83 ARG A C 1
ATOM 636 O O . ARG A 1 83 ? 13.105 12.953 -16.543 1.00 63.12 83 ARG A O 1
ATOM 643 N N . ARG A 1 84 ? 14.736 11.427 -16.233 1.00 60.81 84 ARG A N 1
ATOM 644 C CA . ARG A 1 84 ? 14.953 11.710 -14.803 1.00 60.81 84 ARG A CA 1
ATOM 645 C C . ARG A 1 84 ? 15.560 13.093 -14.593 1.00 60.81 84 ARG A C 1
ATOM 647 O O . ARG A 1 84 ? 15.083 13.826 -13.731 1.00 60.81 84 ARG A O 1
ATOM 654 N N . ASP A 1 85 ? 16.531 13.467 -15.420 1.00 60.66 85 ASP A N 1
ATOM 655 C CA . ASP A 1 85 ? 17.176 14.782 -15.366 1.00 60.66 85 ASP A CA 1
ATOM 656 C C . ASP A 1 85 ? 16.208 15.911 -15.766 1.00 60.66 85 ASP A C 1
ATOM 658 O O . ASP A 1 85 ? 16.281 17.012 -15.223 1.00 60.66 85 ASP A O 1
ATOM 662 N N . ALA A 1 86 ? 15.245 15.633 -16.654 1.00 60.19 86 ALA A N 1
ATOM 663 C CA . ALA A 1 86 ? 14.201 16.583 -17.043 1.00 60.19 86 ALA A CA 1
ATOM 664 C C . ALA A 1 86 ? 13.127 16.817 -15.958 1.00 60.19 86 ALA A C 1
ATOM 666 O O . ALA A 1 86 ? 12.483 17.868 -15.958 1.00 60.19 86 ALA A O 1
ATOM 667 N N . HIS A 1 87 ? 12.918 15.872 -15.027 1.00 64.62 87 HIS A N 1
ATOM 668 C CA . HIS A 1 87 ? 11.854 15.950 -14.013 1.00 64.62 87 HIS A CA 1
ATOM 669 C C . HIS A 1 87 ? 12.295 15.487 -12.606 1.00 64.62 87 HIS A C 1
ATOM 671 O O . HIS A 1 87 ? 11.746 14.517 -12.067 1.00 64.62 87 HIS A O 1
ATOM 677 N N . PRO A 1 88 ? 13.219 16.210 -11.944 1.00 71.81 88 PRO A N 1
ATOM 678 C CA . PRO A 1 88 ? 13.732 15.839 -10.620 1.00 71.81 88 PRO A CA 1
ATOM 679 C C . PRO A 1 88 ? 12.648 15.794 -9.526 1.00 71.81 88 PRO A C 1
ATOM 681 O O . PRO A 1 88 ? 12.713 14.974 -8.609 1.00 71.81 88 PRO A O 1
ATOM 684 N N . GLU A 1 89 ? 11.606 16.623 -9.635 1.00 70.88 89 GLU A N 1
ATOM 685 C CA . GLU A 1 89 ? 10.489 16.650 -8.677 1.00 70.88 89 GLU A CA 1
ATOM 686 C C . GLU A 1 89 ? 9.643 15.367 -8.709 1.00 70.88 89 GLU A C 1
ATOM 688 O O . GLU A 1 89 ? 9.125 14.935 -7.676 1.00 70.88 89 GLU A O 1
ATOM 693 N N . ILE A 1 90 ? 9.532 14.709 -9.870 1.00 71.19 90 ILE A N 1
ATOM 694 C CA . ILE A 1 90 ? 8.788 13.448 -10.003 1.00 71.19 90 ILE A CA 1
ATOM 695 C C . ILE A 1 90 ? 9.545 12.321 -9.300 1.00 71.19 90 ILE A C 1
ATOM 697 O O . ILE A 1 90 ? 8.941 11.544 -8.560 1.00 71.19 90 ILE A O 1
ATOM 701 N N . GLU A 1 91 ? 10.867 12.252 -9.467 1.00 75.38 91 GLU A N 1
ATOM 702 C CA . GLU A 1 91 ? 11.702 11.280 -8.753 1.00 75.38 91 GLU A CA 1
ATOM 703 C C . GLU A 1 91 ? 11.691 11.522 -7.240 1.00 75.38 91 GLU A C 1
ATOM 705 O O . GLU A 1 91 ? 11.555 10.572 -6.466 1.00 75.38 91 GLU A O 1
ATOM 710 N N . LYS A 1 92 ? 11.710 12.785 -6.800 1.00 79.56 92 LYS A N 1
ATOM 711 C CA . LYS A 1 92 ? 11.526 13.134 -5.385 1.00 79.56 92 LYS A CA 1
ATOM 712 C C . LYS A 1 92 ? 10.161 12.679 -4.857 1.00 79.56 92 LYS A C 1
ATOM 714 O O . LYS A 1 92 ? 10.088 12.103 -3.770 1.00 79.56 92 LYS A O 1
ATOM 719 N N . GLY A 1 93 ? 9.093 12.870 -5.633 1.00 76.94 93 GLY A N 1
ATOM 720 C CA . GLY A 1 93 ? 7.754 12.368 -5.315 1.00 76.94 93 GLY A CA 1
ATOM 721 C C . GLY A 1 93 ? 7.703 10.840 -5.216 1.00 76.94 93 GLY A C 1
ATOM 722 O O . GLY A 1 93 ? 7.168 10.300 -4.248 1.00 76.94 93 GLY A O 1
ATOM 723 N N . ARG A 1 94 ? 8.329 10.126 -6.160 1.00 82.38 94 ARG A N 1
ATOM 724 C CA . ARG A 1 94 ? 8.445 8.657 -6.135 1.00 82.38 94 ARG A CA 1
ATOM 725 C C . ARG A 1 94 ? 9.232 8.170 -4.921 1.00 82.38 94 ARG A C 1
ATOM 727 O O . ARG A 1 94 ? 8.795 7.237 -4.251 1.00 82.38 94 ARG A O 1
ATOM 734 N N . ALA A 1 95 ? 10.366 8.797 -4.614 1.00 83.44 95 ALA A N 1
ATOM 735 C CA . ALA A 1 95 ? 11.170 8.478 -3.438 1.00 83.44 95 ALA A CA 1
ATOM 736 C C . ALA A 1 95 ? 10.380 8.701 -2.141 1.00 83.44 95 ALA A C 1
ATOM 738 O O . ALA A 1 95 ? 10.400 7.842 -1.260 1.00 83.44 95 ALA A O 1
ATOM 739 N N . MET A 1 96 ? 9.617 9.795 -2.056 1.00 84.00 96 MET A N 1
ATOM 740 C CA . MET A 1 96 ? 8.721 10.054 -0.931 1.00 84.00 96 MET A CA 1
ATOM 741 C C . MET A 1 96 ? 7.658 8.957 -0.793 1.00 84.00 96 MET A C 1
ATOM 743 O O . MET A 1 96 ? 7.475 8.442 0.305 1.00 84.00 96 MET A O 1
ATOM 747 N N . LEU A 1 97 ? 6.990 8.554 -1.881 1.00 85.94 97 LEU A N 1
ATOM 748 C CA . LEU A 1 97 ? 5.991 7.475 -1.845 1.00 85.94 97 LEU A CA 1
ATOM 749 C C . LEU A 1 97 ? 6.608 6.139 -1.409 1.00 85.94 97 LEU A C 1
ATOM 751 O O . LEU A 1 97 ? 6.055 5.473 -0.538 1.00 85.94 97 LEU A O 1
ATOM 755 N N . ARG A 1 98 ? 7.790 5.783 -1.930 1.00 88.62 98 ARG A N 1
ATOM 756 C CA . ARG A 1 98 ? 8.526 4.578 -1.506 1.00 88.62 98 ARG A CA 1
ATOM 757 C C . ARG A 1 98 ? 8.889 4.627 -0.021 1.00 88.62 98 ARG A C 1
ATOM 759 O O . ARG A 1 98 ? 8.712 3.633 0.674 1.00 88.62 98 ARG A O 1
ATOM 766 N N . ALA A 1 99 ? 9.345 5.775 0.479 1.00 87.25 99 ALA A N 1
ATOM 767 C CA . ALA A 1 99 ? 9.660 5.956 1.895 1.00 87.25 99 ALA A CA 1
ATOM 768 C C . ALA A 1 99 ? 8.409 5.843 2.782 1.00 87.25 99 ALA A C 1
ATOM 770 O O . ALA A 1 99 ? 8.448 5.193 3.823 1.00 87.25 99 ALA A O 1
ATOM 771 N N . GLN A 1 100 ? 7.281 6.423 2.355 1.00 87.25 100 GLN A N 1
ATOM 772 C CA . GLN A 1 100 ? 6.004 6.293 3.062 1.00 87.25 100 GLN A CA 1
ATOM 773 C C . GLN A 1 100 ? 5.512 4.842 3.086 1.00 87.25 100 GLN A C 1
ATOM 775 O O . GLN A 1 100 ? 5.061 4.375 4.132 1.00 87.25 100 GLN A O 1
ATOM 780 N N . GLN A 1 101 ? 5.647 4.125 1.966 1.00 90.88 101 GLN A N 1
ATOM 781 C CA . GLN A 1 101 ? 5.312 2.707 1.889 1.00 90.88 101 GLN A CA 1
ATOM 782 C C . GLN A 1 101 ? 6.190 1.876 2.829 1.00 90.88 101 GLN A C 1
ATOM 784 O O . GLN A 1 101 ? 5.675 1.112 3.644 1.00 90.88 101 GLN A O 1
ATOM 789 N N . ALA A 1 102 ? 7.510 2.061 2.756 1.00 89.81 102 ALA A N 1
ATOM 790 C CA . ALA A 1 102 ? 8.471 1.337 3.580 1.00 89.81 102 ALA A CA 1
ATOM 791 C C . ALA A 1 102 ? 8.222 1.555 5.078 1.00 89.81 102 ALA A C 1
ATOM 793 O O . ALA A 1 102 ? 8.147 0.582 5.821 1.00 89.81 102 ALA A O 1
ATOM 794 N N . ALA A 1 103 ? 8.009 2.803 5.501 1.00 87.94 103 ALA A N 1
ATOM 795 C CA . ALA A 1 103 ? 7.726 3.133 6.895 1.00 87.94 103 ALA A CA 1
ATOM 796 C C . ALA A 1 103 ? 6.387 2.550 7.386 1.00 87.94 103 ALA A C 1
ATOM 798 O O . ALA A 1 103 ? 6.285 2.124 8.534 1.00 87.94 103 ALA A O 1
ATOM 799 N N . GLY A 1 104 ? 5.358 2.500 6.530 1.00 87.69 104 GLY A N 1
ATOM 800 C CA . GLY A 1 104 ? 4.105 1.813 6.860 1.00 87.69 104 GLY A CA 1
ATOM 801 C C . GLY A 1 104 ? 4.309 0.306 7.048 1.00 87.69 104 GLY A C 1
ATOM 802 O O . GLY A 1 104 ? 3.863 -0.263 8.042 1.00 87.69 104 GLY A O 1
ATOM 803 N N . LEU A 1 105 ? 5.038 -0.331 6.127 1.00 93.31 105 LEU A N 1
ATOM 804 C CA . LEU A 1 105 ? 5.338 -1.764 6.186 1.00 93.31 105 LEU A CA 1
ATOM 805 C C . LEU A 1 105 ? 6.257 -2.138 7.351 1.00 93.31 105 LEU A C 1
ATOM 807 O O . LEU A 1 105 ? 6.121 -3.230 7.888 1.00 93.31 105 LEU A O 1
ATOM 811 N N . GLU A 1 106 ? 7.184 -1.272 7.749 1.00 92.62 106 GLU A N 1
ATOM 812 C CA . GLU A 1 106 ? 8.089 -1.518 8.876 1.00 92.62 106 GLU A CA 1
ATOM 813 C C . GLU A 1 106 ? 7.320 -1.723 10.185 1.00 92.62 106 GLU A C 1
ATOM 815 O O . GLU A 1 106 ? 7.549 -2.706 10.887 1.00 92.62 106 GLU A O 1
ATOM 820 N N . VAL A 1 107 ? 6.340 -0.862 10.465 1.00 90.62 107 VAL A N 1
ATOM 821 C CA . VAL A 1 107 ? 5.472 -1.003 11.643 1.00 90.62 107 VAL A CA 1
ATOM 822 C C . VAL A 1 107 ? 4.653 -2.290 11.569 1.00 90.62 107 VAL A C 1
ATOM 824 O O . VAL A 1 107 ? 4.561 -3.010 12.560 1.00 90.62 107 VAL A O 1
ATOM 827 N N . LEU A 1 108 ? 4.092 -2.615 10.398 1.00 92.56 108 LEU A N 1
ATOM 828 C CA . LEU A 1 108 ? 3.324 -3.850 10.213 1.00 92.56 108 LEU A CA 1
ATOM 829 C C . LEU A 1 108 ? 4.199 -5.096 10.399 1.00 92.56 108 LEU A C 1
ATOM 831 O O . LEU A 1 108 ? 3.776 -6.047 11.051 1.00 92.56 108 LEU A O 1
ATOM 835 N N . ARG A 1 109 ? 5.438 -5.081 9.894 1.00 94.06 109 ARG A N 1
ATOM 836 C CA . ARG A 1 109 ? 6.419 -6.157 10.102 1.00 94.06 109 ARG A CA 1
ATOM 837 C C . ARG A 1 109 ? 6.810 -6.284 11.569 1.00 94.06 109 ARG A C 1
ATOM 839 O O . ARG A 1 109 ? 6.905 -7.404 12.055 1.00 94.06 109 ARG A O 1
ATOM 846 N N . GLY A 1 110 ? 6.997 -5.171 12.277 1.00 91.62 110 GLY A N 1
ATOM 847 C CA . GLY A 1 110 ? 7.268 -5.172 13.716 1.00 91.62 110 GLY A CA 1
ATOM 848 C C . GLY A 1 110 ? 6.107 -5.748 14.535 1.00 91.62 110 GLY A C 1
ATOM 849 O O . GLY A 1 110 ? 6.318 -6.595 15.404 1.00 91.62 110 GLY A O 1
ATOM 850 N N . ALA A 1 111 ? 4.870 -5.354 14.219 1.00 90.44 111 ALA A N 1
ATOM 851 C CA . ALA A 1 111 ? 3.666 -5.893 14.855 1.00 90.44 111 ALA A CA 1
ATOM 852 C C . ALA A 1 111 ? 3.471 -7.389 14.552 1.00 90.44 111 ALA A C 1
ATOM 854 O O . ALA A 1 111 ? 3.113 -8.158 15.440 1.00 90.44 111 ALA A O 1
ATOM 855 N N . HIS A 1 112 ? 3.760 -7.816 13.321 1.00 91.88 112 HIS A N 1
ATOM 856 C CA . HIS A 1 112 ? 3.721 -9.223 12.927 1.00 91.88 112 HIS A CA 1
ATOM 857 C C . HIS A 1 112 ? 4.801 -10.045 13.647 1.00 91.88 112 HIS A C 1
ATOM 859 O O . HIS A 1 112 ? 4.507 -11.084 14.226 1.00 91.88 112 HIS A O 1
ATOM 865 N N . ALA A 1 113 ? 6.049 -9.569 13.669 1.00 92.12 113 ALA A N 1
ATOM 866 C CA . ALA A 1 113 ? 7.168 -10.279 14.294 1.00 92.12 113 ALA A CA 1
ATOM 867 C C . ALA A 1 113 ? 7.025 -10.425 15.818 1.00 92.12 113 ALA A C 1
ATOM 869 O O . ALA A 1 113 ? 7.525 -11.387 16.391 1.00 92.12 113 ALA A O 1
ATOM 870 N N . SER A 1 114 ? 6.344 -9.482 16.473 1.00 91.12 114 SER A N 1
ATOM 871 C CA . SER A 1 114 ? 6.073 -9.526 17.916 1.00 91.12 114 SER A CA 1
ATOM 872 C C . SER A 1 114 ? 4.839 -10.353 18.295 1.00 91.12 114 SER A C 1
ATOM 874 O O . SER A 1 114 ? 4.548 -10.476 19.480 1.00 91.12 114 SER A O 1
ATOM 876 N N . GLY A 1 115 ? 4.085 -10.882 17.323 1.00 91.19 115 GLY A N 1
ATOM 877 C CA . GLY A 1 115 ? 2.793 -11.538 17.565 1.00 91.19 115 GLY A CA 1
ATOM 878 C C . GLY A 1 115 ? 1.662 -10.574 17.949 1.00 91.19 115 GLY A C 1
ATOM 879 O O . GLY A 1 115 ? 0.517 -10.995 18.087 1.00 91.19 115 GLY A O 1
ATOM 880 N N . ARG A 1 116 ? 1.941 -9.265 18.063 1.00 91.69 116 ARG A N 1
ATOM 881 C CA . ARG A 1 116 ? 0.931 -8.239 18.371 1.00 91.69 116 ARG A CA 1
ATOM 882 C C . ARG A 1 116 ? -0.148 -8.162 17.291 1.00 91.69 116 ARG A C 1
ATOM 884 O O . ARG A 1 116 ? -1.278 -7.787 17.577 1.00 91.69 116 ARG A O 1
ATOM 891 N N . LEU A 1 117 ? 0.178 -8.502 16.043 1.00 91.88 117 LEU A N 1
ATOM 892 C CA . LEU A 1 117 ? -0.819 -8.523 14.975 1.00 91.88 117 LEU A CA 1
ATOM 893 C C . LEU A 1 117 ? -1.933 -9.547 15.252 1.00 91.88 117 LEU A C 1
ATOM 895 O O . LEU A 1 117 ? -3.099 -9.213 15.073 1.00 91.88 117 LEU A O 1
ATOM 899 N N . ASP A 1 118 ? -1.586 -10.745 15.736 1.00 93.06 118 ASP A N 1
ATOM 900 C CA . ASP A 1 118 ? -2.563 -11.798 16.036 1.00 93.06 118 ASP A CA 1
ATOM 901 C C . ASP A 1 118 ? -3.451 -11.413 17.234 1.00 93.06 118 ASP A C 1
ATOM 903 O O . ASP A 1 118 ? -4.660 -11.640 17.211 1.00 93.06 118 ASP A O 1
ATOM 907 N N . THR A 1 119 ? -2.889 -10.763 18.263 1.00 93.56 119 THR A N 1
ATOM 908 C CA . THR A 1 119 ? -3.675 -10.293 19.421 1.00 93.56 119 THR A CA 1
ATOM 909 C C . THR A 1 119 ? -4.631 -9.161 19.050 1.00 93.56 119 THR A C 1
ATOM 911 O O . THR A 1 119 ? -5.755 -9.106 19.548 1.00 93.56 119 THR A O 1
ATOM 914 N N . LEU A 1 120 ? -4.200 -8.256 18.167 1.00 93.94 120 LEU A N 1
ATOM 915 C CA . LEU A 1 120 ? -5.051 -7.187 17.644 1.00 93.94 120 LEU A CA 1
ATOM 916 C C . LEU A 1 120 ? -6.141 -7.737 16.726 1.00 93.94 120 LEU A C 1
ATOM 918 O O . LEU A 1 120 ? -7.263 -7.241 16.736 1.00 93.94 120 LEU A O 1
ATOM 922 N N . GLU A 1 121 ? -5.834 -8.770 15.946 1.00 93.75 121 GLU A N 1
ATOM 923 C CA . GLU A 1 121 ? -6.813 -9.441 15.098 1.00 93.75 121 GLU A CA 1
ATOM 924 C C . GLU A 1 121 ? -7.922 -10.102 15.916 1.00 93.75 121 GLU A C 1
ATOM 926 O O . GLU A 1 121 ? -9.094 -9.922 15.592 1.00 93.75 121 GLU A O 1
ATOM 931 N N . GLN A 1 122 ? -7.573 -10.801 16.997 1.00 94.62 122 GLN A N 1
ATOM 932 C CA . GLN A 1 122 ? -8.564 -11.365 17.916 1.00 94.62 122 GLN A CA 1
ATOM 933 C C . GLN A 1 122 ? -9.454 -10.274 18.509 1.00 94.62 122 GLN A C 1
ATOM 935 O O . GLN A 1 122 ? -10.675 -10.356 18.413 1.00 94.62 122 GLN A O 1
ATOM 940 N N . HIS A 1 123 ? -8.846 -9.196 19.007 1.00 95.06 123 HIS A N 1
ATOM 941 C CA . HIS A 1 123 ? -9.598 -8.060 19.526 1.00 95.06 123 HIS A CA 1
ATOM 942 C C . HIS A 1 123 ? -10.562 -7.475 18.476 1.00 95.06 123 HIS A C 1
ATOM 944 O O . HIS A 1 123 ? -11.735 -7.252 18.759 1.00 95.06 123 HIS A O 1
ATOM 950 N N . TRP A 1 124 ? -10.112 -7.308 17.230 1.00 95.69 124 TRP A N 1
ATOM 951 C CA . TRP A 1 124 ? -10.955 -6.861 16.119 1.00 95.69 124 TRP A CA 1
ATOM 952 C C . TRP A 1 124 ? -12.130 -7.807 15.815 1.00 95.69 124 TRP A C 1
ATOM 954 O O . TRP A 1 124 ? -13.236 -7.346 15.503 1.00 95.69 124 TRP A O 1
ATOM 964 N N . LEU A 1 125 ? -11.914 -9.121 15.890 1.00 95.56 125 LEU A N 1
ATOM 965 C CA . LEU A 1 125 ? -12.962 -10.126 15.689 1.00 95.56 125 LEU A CA 1
ATOM 966 C C . LEU A 1 125 ? -14.030 -10.058 16.790 1.00 95.56 125 LEU A C 1
ATOM 968 O O . LEU A 1 125 ? -15.221 -10.153 16.479 1.00 95.56 125 LEU A O 1
ATOM 972 N N . ASP A 1 126 ? -13.614 -9.796 18.028 1.00 95.38 126 ASP A N 1
ATOM 973 C CA . ASP A 1 126 ? -14.495 -9.720 19.199 1.00 95.38 126 ASP A CA 1
ATOM 974 C C . ASP A 1 126 ? -15.326 -8.425 19.257 1.00 95.38 126 ASP A C 1
ATOM 976 O O . ASP A 1 126 ? -16.388 -8.382 19.885 1.00 95.38 126 ASP A O 1
ATOM 980 N N . MET A 1 127 ? -14.892 -7.364 18.568 1.00 95.12 127 MET A N 1
ATOM 981 C CA . MET A 1 127 ? -15.645 -6.109 18.476 1.00 95.12 127 MET A CA 1
ATOM 982 C C . MET A 1 127 ? -17.026 -6.302 17.823 1.00 95.12 127 MET A C 1
ATOM 984 O O . MET A 1 127 ? -17.256 -7.183 16.993 1.00 95.12 127 MET A O 1
ATOM 988 N N . ARG A 1 128 ? -17.980 -5.414 18.120 1.00 96.25 128 ARG A N 1
ATOM 989 C CA . ARG A 1 128 ? -19.258 -5.390 17.385 1.00 96.25 128 ARG A CA 1
ATOM 990 C C . ARG A 1 128 ? -19.047 -4.804 15.990 1.00 96.25 128 ARG A C 1
ATOM 992 O O . ARG A 1 128 ? -18.215 -3.921 15.797 1.00 96.25 128 ARG A O 1
ATOM 999 N N . GLU A 1 129 ? -19.862 -5.225 15.021 1.00 95.81 129 GLU A N 1
ATOM 1000 C CA . GLU A 1 129 ? -19.798 -4.727 13.633 1.00 95.81 129 GLU A CA 1
ATOM 1001 C C . GLU A 1 129 ? -19.850 -3.192 13.554 1.00 95.81 129 GLU A C 1
ATOM 1003 O O . GLU A 1 129 ? -19.090 -2.577 12.808 1.00 95.81 129 GLU A O 1
ATOM 1008 N N . VAL A 1 130 ? -20.708 -2.558 14.358 1.00 95.56 130 VAL A N 1
ATOM 1009 C CA . VAL A 1 130 ? -20.844 -1.094 14.381 1.00 95.56 130 VAL A CA 1
ATOM 1010 C C . VAL A 1 130 ? -19.549 -0.422 14.843 1.00 95.56 130 VAL A C 1
ATOM 1012 O O . VAL A 1 130 ? -19.106 0.544 14.221 1.00 95.56 130 VAL A O 1
ATOM 1015 N N . ASP A 1 131 ? -18.915 -0.953 15.889 1.00 95.06 131 ASP A N 1
ATOM 1016 C CA . ASP A 1 131 ? -17.672 -0.406 16.440 1.00 95.06 131 ASP A CA 1
ATOM 1017 C C . ASP A 1 131 ? -16.512 -0.608 15.453 1.00 95.06 131 ASP A C 1
ATOM 1019 O O . ASP A 1 131 ? -15.726 0.312 15.212 1.00 95.06 131 ASP A O 1
ATOM 1023 N N . ARG A 1 132 ? -16.470 -1.770 14.784 1.00 95.62 132 ARG A N 1
ATOM 1024 C CA . ARG A 1 132 ? -15.529 -2.049 13.691 1.00 95.62 132 ARG A CA 1
ATOM 1025 C C . ARG A 1 132 ? -15.634 -1.031 12.558 1.00 95.62 132 ARG A C 1
ATOM 1027 O O . ARG A 1 132 ? -14.624 -0.460 12.143 1.00 95.62 132 ARG A O 1
ATOM 1034 N N . ALA A 1 133 ? -16.848 -0.792 12.058 1.00 95.12 133 ALA A N 1
ATOM 1035 C CA . ALA A 1 133 ? -17.082 0.151 10.965 1.00 95.12 133 ALA A CA 1
ATOM 1036 C C . ALA A 1 133 ? -16.629 1.567 11.348 1.00 95.12 133 ALA A C 1
ATOM 1038 O O . ALA A 1 133 ? -15.910 2.218 10.588 1.00 95.12 133 ALA A O 1
ATOM 1039 N N . GLN A 1 134 ? -16.986 2.016 12.555 1.00 94.94 134 GLN A N 1
ATOM 1040 C CA . GLN A 1 134 ? -16.597 3.334 13.055 1.00 94.94 134 GLN A CA 1
ATOM 1041 C C . GLN A 1 134 ? -15.083 3.481 13.215 1.00 94.94 134 GLN A C 1
ATOM 1043 O O . GLN A 1 134 ? -14.542 4.540 12.882 1.00 94.94 134 GLN A O 1
ATOM 1048 N N . LEU A 1 135 ? -14.397 2.448 13.714 1.00 94.12 135 LEU A N 1
ATOM 1049 C CA . LEU A 1 135 ? -12.943 2.458 13.852 1.00 94.12 135 LEU A CA 1
ATOM 1050 C 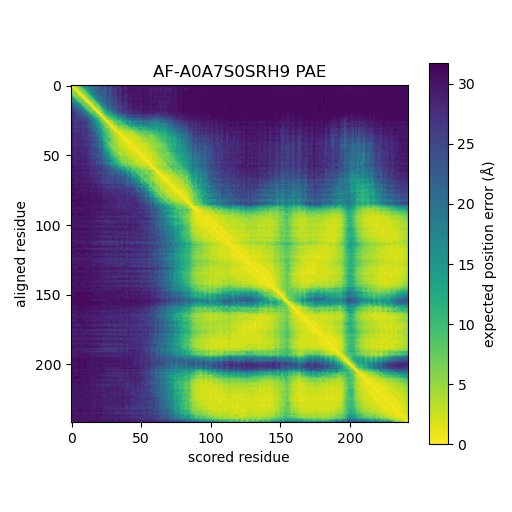C . LEU A 1 135 ? -12.267 2.548 12.478 1.00 94.12 135 LEU A C 1
ATOM 1052 O O . LEU A 1 135 ? -11.417 3.415 12.282 1.00 94.12 135 LEU A O 1
ATOM 1056 N N . TRP A 1 136 ? -12.700 1.740 11.506 1.00 94.50 136 TRP A N 1
ATOM 1057 C CA . TRP A 1 136 ? -12.162 1.761 10.140 1.00 94.50 136 TRP A CA 1
ATOM 1058 C C . TRP A 1 136 ? -12.326 3.138 9.474 1.00 94.50 136 TRP A C 1
ATOM 1060 O O . TRP A 1 136 ? -11.360 3.714 8.967 1.00 94.50 136 TRP A O 1
ATOM 1070 N N . GLU A 1 137 ? -13.529 3.721 9.544 1.00 92.06 137 GLU A N 1
ATOM 1071 C CA . GLU A 1 137 ? -13.805 5.069 9.020 1.00 92.06 137 GLU A CA 1
ATOM 1072 C C . GLU A 1 137 ? -13.016 6.157 9.750 1.00 92.06 137 GLU A C 1
ATOM 1074 O O . GLU A 1 137 ? -12.594 7.151 9.150 1.00 92.06 137 GLU A O 1
ATOM 1079 N N . ARG A 1 138 ? -12.829 6.011 11.065 1.00 91.19 138 ARG A N 1
ATOM 1080 C CA . ARG A 1 138 ? -12.012 6.936 11.852 1.00 91.19 138 ARG A CA 1
ATOM 1081 C C . ARG A 1 138 ? -10.561 6.880 11.391 1.00 91.19 138 ARG A C 1
ATOM 1083 O O . ARG A 1 138 ? -9.996 7.938 11.128 1.00 91.19 138 ARG A O 1
ATOM 1090 N N . SER A 1 139 ? -9.982 5.693 11.226 1.00 91.44 139 SER A N 1
ATOM 1091 C CA . SER A 1 139 ? -8.608 5.531 10.736 1.00 91.44 139 SER A CA 1
ATOM 1092 C C . SER A 1 139 ? -8.423 6.129 9.339 1.00 91.44 139 SER A C 1
ATOM 1094 O O . SER A 1 139 ? -7.426 6.811 9.096 1.00 91.44 139 SER A O 1
ATOM 1096 N N . ALA A 1 140 ? -9.410 5.969 8.449 1.00 88.44 140 ALA A N 1
ATOM 1097 C CA . ALA A 1 140 ? -9.400 6.601 7.130 1.00 88.44 140 ALA A CA 1
ATOM 1098 C C . ALA A 1 140 ? -9.395 8.134 7.243 1.00 88.44 140 ALA A C 1
ATOM 1100 O O . ALA A 1 140 ? -8.535 8.801 6.666 1.00 88.44 140 ALA A O 1
ATOM 1101 N N . ARG A 1 141 ? -10.293 8.710 8.053 1.00 86.56 141 ARG A N 1
ATOM 1102 C CA . ARG A 1 141 ? -10.345 10.165 8.292 1.00 86.56 141 ARG A CA 1
ATOM 1103 C C . ARG A 1 141 ? -9.059 10.710 8.907 1.00 86.56 141 ARG A C 1
ATOM 1105 O O . ARG A 1 141 ? -8.602 11.773 8.494 1.00 86.56 141 ARG A O 1
ATOM 1112 N N . VAL A 1 142 ? -8.464 9.988 9.857 1.00 88.12 142 VAL A N 1
ATOM 1113 C CA . VAL A 1 142 ? -7.189 10.369 10.482 1.00 88.12 142 VAL A CA 1
ATOM 1114 C C . VAL A 1 142 ? -6.082 10.429 9.438 1.00 88.12 142 VAL A C 1
ATOM 1116 O O . VAL A 1 142 ? -5.360 11.422 9.399 1.00 88.12 142 VAL A O 1
ATOM 1119 N N . LEU A 1 143 ? -5.970 9.422 8.565 1.00 86.12 143 LEU A N 1
ATOM 1120 C CA . LEU A 1 143 ? -4.987 9.431 7.481 1.00 86.12 143 LEU A CA 1
ATOM 1121 C C . LEU A 1 143 ? -5.204 10.614 6.530 1.00 86.12 143 LEU A C 1
ATOM 1123 O O . LEU A 1 143 ? -4.252 11.330 6.220 1.00 86.12 143 LEU A O 1
ATOM 1127 N N . LEU A 1 144 ? -6.449 10.838 6.099 1.00 80.19 144 LEU A N 1
ATOM 1128 C CA . LEU A 1 144 ? -6.803 11.926 5.182 1.00 80.19 144 LEU A CA 1
ATOM 1129 C C . LEU A 1 144 ? -6.506 13.314 5.778 1.00 80.19 144 LEU A C 1
ATOM 1131 O O . LEU A 1 144 ? -6.183 14.248 5.045 1.00 80.19 144 LEU A O 1
ATOM 1135 N N . ALA A 1 145 ? -6.577 13.448 7.104 1.00 81.94 145 ALA A N 1
ATOM 1136 C CA . ALA A 1 145 ? -6.249 14.675 7.822 1.00 81.94 145 ALA A CA 1
ATOM 1137 C C . ALA A 1 145 ? -4.734 14.900 8.012 1.00 81.94 145 ALA A C 1
ATOM 1139 O O . ALA A 1 145 ? -4.330 15.990 8.426 1.00 81.94 145 ALA A O 1
ATOM 1140 N N . GLN A 1 146 ? -3.875 13.913 7.719 1.00 79.88 146 GLN A N 1
ATOM 1141 C CA . GLN A 1 146 ? -2.434 14.061 7.927 1.00 79.88 146 GLN A CA 1
ATOM 1142 C C . GLN A 1 146 ? -1.818 15.087 6.954 1.00 79.88 146 GLN A C 1
ATOM 1144 O O . GLN A 1 146 ? -2.016 14.997 5.737 1.00 79.88 146 GLN A O 1
ATOM 1149 N N . PRO A 1 147 ? -0.968 16.016 7.439 1.00 73.88 147 PRO A N 1
ATOM 1150 C CA . PRO A 1 147 ? -0.326 17.030 6.597 1.00 73.88 147 PRO A CA 1
ATOM 1151 C C . PRO A 1 147 ? 0.539 16.458 5.463 1.00 73.88 147 PRO A C 1
ATOM 1153 O O . PRO A 1 147 ? 0.642 17.065 4.396 1.00 73.88 147 PRO A O 1
ATOM 1156 N N . SER A 1 148 ? 1.138 15.283 5.677 1.00 68.44 148 SER A N 1
ATOM 1157 C CA . SER A 1 148 ? 1.934 14.543 4.687 1.00 68.44 148 SER A CA 1
ATOM 1158 C C . SER A 1 148 ? 1.112 14.113 3.470 1.00 68.44 148 SER A C 1
ATOM 1160 O O . SER A 1 148 ? 1.637 14.094 2.356 1.00 68.44 148 SER A O 1
ATOM 1162 N N . PHE A 1 149 ? -0.176 13.821 3.667 1.00 67.50 149 PHE A N 1
ATOM 1163 C CA . PHE A 1 149 ? -1.107 13.422 2.611 1.00 67.50 149 PHE A CA 1
ATOM 1164 C C . PHE A 1 149 ? -1.996 14.571 2.137 1.00 67.50 149 PHE A C 1
ATOM 1166 O O . PHE A 1 149 ? -2.532 14.508 1.034 1.00 67.50 149 PHE A O 1
ATOM 1173 N N . ALA A 1 150 ? -2.064 15.679 2.879 1.00 63.72 150 ALA A N 1
ATOM 1174 C CA . ALA A 1 150 ? -2.851 16.851 2.506 1.00 63.72 150 ALA A CA 1
ATOM 1175 C C . ALA A 1 150 ? -2.518 17.390 1.100 1.00 63.72 150 ALA A C 1
ATOM 1177 O O . ALA A 1 150 ? -3.408 17.857 0.399 1.00 63.72 150 ALA A O 1
ATOM 1178 N N . ARG A 1 151 ? -1.258 17.306 0.644 1.00 59.31 151 ARG A N 1
ATOM 1179 C CA . ARG A 1 151 ? -0.883 17.690 -0.735 1.00 59.31 151 ARG A CA 1
ATOM 1180 C C . ARG A 1 151 ? -1.304 16.661 -1.789 1.00 59.31 151 ARG A C 1
ATOM 1182 O O . ARG A 1 151 ? -1.598 17.048 -2.912 1.00 59.31 151 ARG A O 1
ATOM 1189 N N . LEU A 1 152 ? -1.341 15.379 -1.424 1.00 60.09 152 LEU A N 1
ATOM 1190 C CA . LEU A 1 152 ? -1.765 14.268 -2.286 1.00 60.09 152 LEU A CA 1
ATOM 1191 C C . LEU A 1 152 ? -3.294 14.186 -2.426 1.00 60.09 152 LEU A C 1
ATOM 1193 O O . LEU A 1 152 ? -3.772 13.569 -3.371 1.00 60.09 152 LEU A O 1
ATOM 1197 N N . LEU A 1 153 ? -4.042 14.801 -1.502 1.00 60.16 153 LEU A N 1
ATOM 1198 C CA . LEU A 1 153 ? -5.495 14.651 -1.359 1.00 60.16 153 LEU A CA 1
ATOM 1199 C 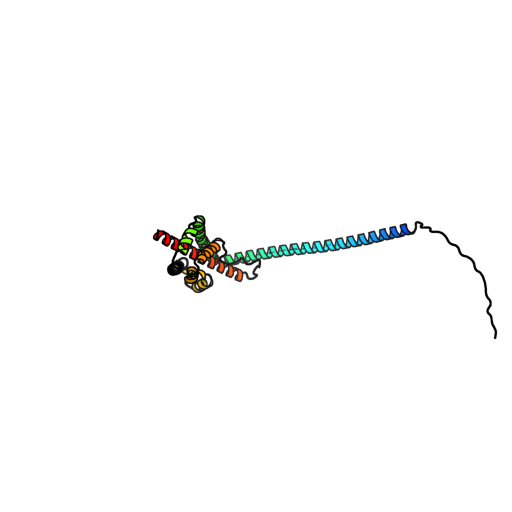C . LEU A 1 153 ? -6.305 15.941 -1.605 1.00 60.16 153 LEU A C 1
ATOM 1201 O O . LEU A 1 153 ? -7.522 15.870 -1.713 1.00 60.16 153 LEU A O 1
ATOM 1205 N N . LYS A 1 154 ? -5.669 17.121 -1.708 1.00 51.91 154 LYS A N 1
ATOM 1206 C CA . LYS A 1 154 ? -6.350 18.427 -1.894 1.00 51.91 154 LYS A CA 1
ATOM 1207 C C . LYS A 1 154 ? -6.878 18.710 -3.319 1.00 51.91 154 LYS A C 1
ATOM 1209 O O . LYS A 1 154 ? -7.484 19.757 -3.520 1.00 51.91 154 LYS A O 1
ATOM 1214 N N . SER A 1 155 ? -6.653 17.832 -4.299 1.00 52.16 155 SER A N 1
ATOM 1215 C CA . SER A 1 155 ? -7.076 17.987 -5.711 1.00 52.16 155 SER A CA 1
ATOM 1216 C C . SER A 1 155 ? -7.768 16.713 -6.238 1.00 52.16 155 SER A C 1
ATOM 1218 O O . SER A 1 155 ? -8.272 15.927 -5.436 1.00 52.16 155 SER A O 1
ATOM 1220 N N . ASP A 1 156 ? -7.758 16.454 -7.559 1.00 51.75 156 ASP A N 1
ATOM 1221 C CA . ASP A 1 156 ? -8.201 15.193 -8.202 1.00 51.75 156 ASP A CA 1
ATOM 1222 C C . ASP A 1 156 ? -7.683 13.908 -7.514 1.00 51.75 156 ASP A C 1
ATOM 1224 O O . ASP A 1 156 ? -8.239 12.825 -7.699 1.00 51.75 156 ASP A O 1
ATOM 1228 N N . GLY A 1 157 ? -6.653 14.033 -6.670 1.00 53.97 157 GLY A N 1
ATOM 1229 C CA . GLY A 1 157 ? -6.156 13.017 -5.748 1.00 53.97 157 GLY A CA 1
ATOM 1230 C C . GLY A 1 157 ? -7.204 12.378 -4.826 1.00 53.97 157 GLY A C 1
ATOM 1231 O O . GLY A 1 157 ? -7.055 11.203 -4.506 1.00 53.97 157 GLY A O 1
ATOM 1232 N N . ALA A 1 158 ? -8.286 13.070 -4.447 1.00 60.28 158 ALA A N 1
ATOM 1233 C CA . ALA A 1 158 ? -9.372 12.453 -3.671 1.00 60.28 158 ALA A CA 1
ATOM 1234 C C . ALA A 1 158 ? -10.102 11.372 -4.494 1.00 60.28 158 ALA A C 1
ATOM 1236 O O . ALA A 1 158 ? -10.115 10.206 -4.110 1.00 60.28 158 ALA A O 1
ATOM 1237 N N . ARG A 1 159 ? -10.566 11.717 -5.706 1.00 63.91 159 ARG A N 1
ATOM 1238 C CA . ARG A 1 159 ? -11.184 10.761 -6.652 1.00 63.91 159 ARG A CA 1
ATOM 1239 C C . ARG A 1 159 ? -10.206 9.669 -7.094 1.00 63.91 159 ARG A C 1
ATOM 1241 O O . ARG A 1 159 ? -10.597 8.526 -7.347 1.00 63.91 159 ARG A O 1
ATOM 1248 N N . LEU A 1 160 ? -8.922 10.013 -7.193 1.00 68.94 160 LEU A N 1
ATOM 1249 C CA . LEU A 1 160 ? -7.862 9.049 -7.461 1.00 68.94 160 LEU A CA 1
ATOM 1250 C C . LEU A 1 160 ? -7.700 8.068 -6.292 1.00 68.94 160 LEU A C 1
ATOM 1252 O O . LEU A 1 160 ? -7.561 6.875 -6.521 1.00 68.94 160 LEU A O 1
ATOM 1256 N N . THR A 1 161 ? -7.763 8.526 -5.045 1.00 72.00 161 THR A N 1
ATOM 1257 C CA . THR A 1 161 ? -7.684 7.638 -3.875 1.00 72.00 161 THR A CA 1
ATOM 1258 C C . THR A 1 161 ? -8.873 6.690 -3.832 1.00 72.00 161 THR A C 1
ATOM 1260 O O . THR A 1 161 ? -8.675 5.496 -3.632 1.00 72.00 161 THR A O 1
ATOM 1263 N N . ASP A 1 162 ? -10.078 7.181 -4.122 1.00 72.88 162 ASP A N 1
ATOM 1264 C CA . ASP A 1 162 ? -11.301 6.366 -4.175 1.00 72.88 162 ASP A CA 1
ATOM 1265 C C . ASP A 1 162 ? -11.190 5.229 -5.202 1.00 72.88 162 ASP A C 1
ATOM 1267 O O . ASP A 1 162 ? -11.637 4.107 -4.969 1.00 72.88 162 ASP A O 1
ATOM 1271 N N . THR A 1 163 ? -10.543 5.502 -6.339 1.00 75.88 163 THR A N 1
ATOM 1272 C CA . THR A 1 163 ? -10.343 4.519 -7.415 1.00 75.88 163 THR A CA 1
ATOM 1273 C C . THR A 1 163 ? -9.116 3.631 -7.220 1.00 75.88 163 THR A C 1
ATOM 1275 O O . THR A 1 163 ? -9.090 2.496 -7.705 1.00 75.88 163 THR A O 1
ATOM 1278 N N . LEU A 1 164 ? -8.073 4.128 -6.556 1.00 81.12 164 LEU A N 1
ATOM 1279 C CA . LEU A 1 164 ? -6.811 3.415 -6.371 1.00 81.12 164 LEU A CA 1
ATOM 1280 C C . LEU A 1 164 ? -6.717 2.663 -5.055 1.00 81.12 164 LEU A C 1
ATOM 1282 O O . LEU A 1 164 ? -5.902 1.748 -4.980 1.00 81.12 164 LEU A O 1
ATOM 1286 N N . VAL A 1 165 ? -7.493 3.031 -4.041 1.00 87.75 165 VAL A N 1
ATOM 1287 C CA . VAL A 1 165 ? -7.470 2.452 -2.690 1.00 87.75 165 VAL A CA 1
ATOM 1288 C C . VAL A 1 165 ? -8.906 2.307 -2.157 1.00 87.75 165 VAL A C 1
ATOM 1290 O O . VAL A 1 165 ? -9.254 2.889 -1.127 1.00 87.75 165 VAL A O 1
ATOM 1293 N N . PRO A 1 166 ? -9.777 1.546 -2.850 1.00 87.69 166 PRO A N 1
ATOM 1294 C CA . PRO A 1 166 ? -11.168 1.366 -2.432 1.00 87.69 166 PRO A CA 1
ATOM 1295 C C . PRO A 1 166 ? -11.303 0.741 -1.035 1.00 87.69 166 PRO A C 1
ATOM 1297 O O . PRO A 1 166 ? -12.305 0.964 -0.358 1.00 87.69 166 PRO A O 1
ATOM 1300 N N . GLU A 1 167 ? -10.294 0.000 -0.566 1.00 91.56 167 GLU A N 1
ATOM 1301 C CA . GLU A 1 167 ? -10.277 -0.649 0.750 1.00 91.56 167 GLU A CA 1
ATOM 1302 C C . GLU A 1 167 ? -10.446 0.347 1.906 1.00 91.56 167 GLU A C 1
ATOM 1304 O O . GLU A 1 167 ? -11.091 0.040 2.911 1.00 91.56 167 GLU A O 1
ATOM 1309 N N . MET A 1 168 ? -9.919 1.563 1.751 1.00 90.06 168 MET A N 1
ATOM 1310 C CA . MET A 1 168 ? -10.005 2.610 2.770 1.00 90.06 168 MET A CA 1
ATOM 1311 C C . MET A 1 168 ? -11.448 3.090 2.994 1.00 90.06 168 MET A C 1
ATOM 1313 O O . MET A 1 168 ? -11.804 3.499 4.097 1.00 90.06 168 MET A O 1
ATOM 1317 N N . TYR A 1 169 ? -12.293 2.990 1.966 1.00 88.31 169 TYR A N 1
ATOM 1318 C CA . TYR A 1 169 ? -13.694 3.422 1.992 1.00 88.31 169 TYR A CA 1
ATOM 1319 C C . TYR A 1 169 ? -14.676 2.261 2.183 1.00 88.31 169 TYR A C 1
ATOM 1321 O O . TYR A 1 169 ? -15.883 2.463 2.295 1.00 88.31 169 TYR A O 1
ATOM 1329 N N . ALA A 1 170 ? -14.171 1.030 2.256 1.00 90.81 170 ALA A N 1
ATOM 1330 C CA . ALA A 1 170 ? -14.967 -0.185 2.357 1.00 90.81 170 ALA A CA 1
ATOM 1331 C C . ALA A 1 170 ? -15.321 -0.556 3.812 1.00 90.81 170 ALA A C 1
ATOM 1333 O O . ALA A 1 170 ? -15.398 -1.739 4.145 1.00 90.81 170 ALA A O 1
ATOM 1334 N N . ALA A 1 171 ? -15.559 0.428 4.687 1.00 92.19 171 ALA A N 1
ATOM 1335 C CA . ALA A 1 171 ? -15.744 0.204 6.125 1.00 92.19 171 ALA A CA 1
ATOM 1336 C C . ALA A 1 171 ? -16.824 -0.840 6.443 1.00 92.19 171 ALA A C 1
ATOM 1338 O O . ALA A 1 171 ? -16.589 -1.757 7.224 1.00 92.19 171 ALA A O 1
ATOM 1339 N N . GLN A 1 172 ? -17.976 -0.774 5.768 1.00 92.94 172 GLN A N 1
ATOM 1340 C CA . GLN A 1 172 ? -19.047 -1.758 5.955 1.00 92.94 172 GLN A CA 1
ATOM 1341 C C . GLN A 1 172 ? -18.635 -3.180 5.548 1.00 92.94 172 GLN A C 1
ATOM 1343 O O . GLN A 1 172 ? -19.065 -4.142 6.174 1.00 92.94 172 GLN A O 1
ATOM 1348 N N . GLN A 1 173 ? -17.809 -3.335 4.509 1.00 93.56 173 GLN A N 1
ATOM 1349 C CA . GLN A 1 173 ? -17.358 -4.656 4.060 1.00 93.56 173 GLN A CA 1
ATOM 1350 C C . GLN A 1 173 ? -16.371 -5.263 5.058 1.00 93.56 173 GLN A C 1
ATOM 1352 O O . GLN A 1 173 ? -16.497 -6.434 5.405 1.00 93.56 173 GLN A O 1
A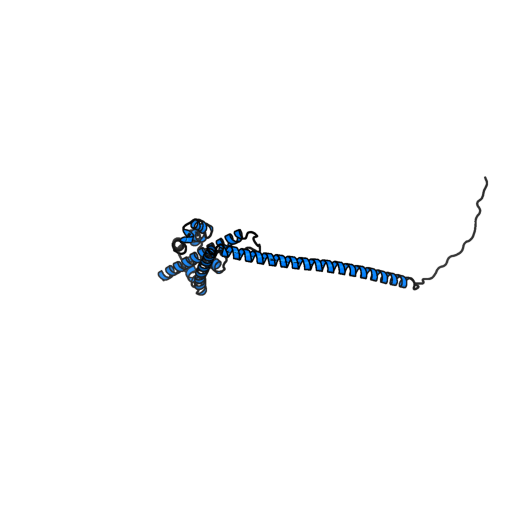TOM 1357 N N . TYR A 1 174 ? -15.420 -4.465 5.549 1.00 94.00 174 TYR A N 1
ATOM 1358 C CA . TYR A 1 174 ? -14.446 -4.910 6.551 1.00 94.00 174 TYR A CA 1
ATOM 1359 C C . TYR A 1 174 ? -15.080 -5.128 7.929 1.00 94.00 174 TYR A C 1
ATOM 1361 O O . TYR A 1 174 ? -14.624 -5.986 8.675 1.00 94.00 174 TYR A O 1
ATOM 1369 N N . ALA A 1 175 ? -16.157 -4.412 8.257 1.00 94.31 175 ALA A N 1
ATOM 1370 C CA . ALA A 1 175 ? -16.908 -4.628 9.488 1.00 94.31 175 ALA A CA 1
ATOM 1371 C C . ALA A 1 175 ? -17.741 -5.921 9.465 1.00 94.31 175 ALA A C 1
ATOM 1373 O O . ALA A 1 175 ? -17.764 -6.642 10.467 1.00 94.31 175 ALA A O 1
ATOM 1374 N N . LYS A 1 176 ? -18.400 -6.215 8.333 1.00 95.19 176 LYS A N 1
ATOM 1375 C CA . LYS A 1 176 ? -19.202 -7.436 8.123 1.00 95.19 176 LYS A CA 1
ATOM 1376 C C . LYS A 1 176 ? -18.345 -8.687 7.984 1.00 95.19 176 LYS A C 1
ATOM 1378 O O . LYS A 1 176 ? -18.720 -9.750 8.462 1.00 95.19 176 LYS A O 1
ATOM 1383 N N . GLU A 1 177 ? -17.200 -8.559 7.323 1.00 95.50 177 GLU A N 1
ATOM 1384 C CA . GLU A 1 177 ? -16.254 -9.649 7.102 1.00 95.50 177 GLU A CA 1
ATOM 1385 C C . GLU A 1 177 ? -14.902 -9.316 7.762 1.00 95.50 177 GLU A C 1
ATOM 1387 O O . GLU A 1 177 ? -13.942 -8.977 7.060 1.00 95.50 177 GLU A O 1
ATOM 1392 N N . PRO A 1 178 ? -14.797 -9.408 9.102 1.00 92.31 178 PRO A N 1
ATOM 1393 C CA . PRO A 1 178 ? -13.621 -8.951 9.848 1.00 92.31 178 PRO A CA 1
ATOM 1394 C C . PRO A 1 178 ? -12.320 -9.668 9.454 1.00 92.31 178 PRO A C 1
ATOM 1396 O O . PRO A 1 178 ? -11.262 -9.040 9.424 1.00 92.31 178 PRO A O 1
ATOM 1399 N N . GLU A 1 179 ? -12.412 -10.924 9.012 1.00 93.19 179 GLU A N 1
ATOM 1400 C CA . GLU A 1 179 ? -11.325 -11.731 8.428 1.00 93.19 179 GLU A CA 1
ATOM 1401 C C . GLU A 1 179 ? -10.615 -11.054 7.232 1.00 93.19 179 GLU A C 1
ATOM 1403 O O . GLU A 1 179 ? -9.478 -11.387 6.879 1.00 93.19 179 GLU A O 1
ATOM 1408 N N . ARG A 1 180 ? -11.266 -10.091 6.557 1.00 93.19 180 ARG A N 1
ATOM 1409 C CA . ARG A 1 180 ? -10.649 -9.315 5.464 1.00 93.19 180 ARG A CA 1
ATOM 1410 C C . ARG A 1 180 ? -9.457 -8.493 5.933 1.00 93.19 180 ARG A C 1
ATOM 1412 O O . ARG A 1 180 ? -8.561 -8.245 5.126 1.00 93.19 180 ARG A O 1
ATOM 1419 N N . MET A 1 181 ? -9.439 -8.082 7.199 1.00 93.44 181 MET A N 1
ATOM 1420 C CA . MET A 1 181 ? -8.345 -7.302 7.776 1.00 93.44 181 MET A CA 1
ATOM 1421 C C . MET A 1 181 ? -7.037 -8.103 7.765 1.00 93.44 181 MET A C 1
ATOM 1423 O O . MET A 1 181 ? -6.026 -7.610 7.253 1.00 93.44 181 MET A O 1
ATOM 1427 N N . ARG A 1 182 ? -7.081 -9.372 8.202 1.00 91.44 182 ARG A N 1
ATOM 1428 C CA . ARG A 1 182 ? -5.934 -10.289 8.138 1.00 91.44 182 ARG A CA 1
ATOM 1429 C C . ARG A 1 182 ? -5.439 -10.443 6.707 1.00 91.44 182 ARG A C 1
ATOM 1431 O O . ARG A 1 182 ? -4.270 -10.201 6.424 1.00 91.44 182 ARG A O 1
ATOM 1438 N N . ARG A 1 183 ? -6.352 -10.757 5.778 1.00 92.44 183 ARG A N 1
ATOM 1439 C CA . ARG A 1 183 ? -6.021 -10.941 4.354 1.00 92.44 183 ARG A CA 1
ATOM 1440 C C . ARG A 1 183 ? -5.346 -9.714 3.750 1.00 92.44 183 ARG A C 1
ATOM 1442 O O . ARG A 1 183 ? -4.363 -9.862 3.032 1.00 92.44 183 ARG A O 1
ATOM 1449 N N . LEU A 1 184 ? -5.860 -8.518 4.042 1.00 93.38 184 LEU A N 1
ATOM 1450 C CA . LEU A 1 184 ? -5.282 -7.265 3.561 1.00 93.38 184 LEU A CA 1
ATOM 1451 C C . LEU A 1 184 ? -3.870 -7.048 4.117 1.00 93.38 184 LEU A C 1
ATOM 1453 O O . LEU A 1 184 ? -2.968 -6.666 3.375 1.00 93.38 184 LEU A O 1
ATOM 1457 N N . THR A 1 185 ? -3.681 -7.309 5.409 1.00 92.19 185 THR A N 1
ATOM 1458 C CA . THR A 1 185 ? -2.395 -7.106 6.079 1.00 92.19 185 THR A CA 1
ATOM 1459 C C . THR A 1 185 ? -1.340 -8.088 5.579 1.00 92.19 185 THR A C 1
ATOM 1461 O O . THR A 1 185 ? -0.240 -7.663 5.234 1.00 92.19 185 THR A O 1
ATOM 1464 N N . THR A 1 186 ? -1.678 -9.373 5.444 1.00 92.25 186 THR A N 1
ATOM 1465 C CA . THR A 1 186 ? -0.788 -10.380 4.841 1.00 92.25 186 THR A CA 1
ATOM 1466 C C . THR A 1 186 ? -0.418 -9.997 3.410 1.00 92.25 186 THR A C 1
ATOM 1468 O O . THR A 1 186 ? 0.756 -9.970 3.061 1.00 92.25 186 THR A O 1
ATOM 1471 N N . LEU A 1 187 ? -1.399 -9.587 2.605 1.00 92.44 187 LEU A N 1
ATOM 1472 C CA . LEU A 1 187 ? -1.169 -9.171 1.224 1.00 92.44 187 LEU A CA 1
ATOM 1473 C C . LEU A 1 187 ? -0.243 -7.945 1.116 1.00 92.44 187 LEU A C 1
ATOM 1475 O O . LEU A 1 187 ? 0.558 -7.879 0.185 1.00 92.44 187 LEU A O 1
ATOM 1479 N N . LEU A 1 188 ? -0.300 -7.005 2.063 1.00 92.06 188 LEU A N 1
ATOM 1480 C CA . LEU A 1 188 ? 0.649 -5.888 2.140 1.00 92.06 188 LEU A CA 1
ATOM 1481 C C . LEU A 1 188 ? 2.056 -6.336 2.547 1.00 92.06 188 LEU A C 1
ATOM 1483 O O . LEU A 1 188 ? 3.039 -5.848 1.989 1.00 92.06 188 LEU A O 1
ATOM 1487 N N . LEU A 1 189 ? 2.164 -7.250 3.513 1.00 90.69 189 LEU A N 1
ATOM 1488 C CA . LEU A 1 189 ? 3.451 -7.793 3.954 1.00 90.69 189 LEU A CA 1
ATOM 1489 C C . LEU A 1 189 ? 4.153 -8.569 2.830 1.00 90.69 189 LEU A C 1
ATOM 1491 O O . LEU A 1 189 ? 5.370 -8.435 2.676 1.00 90.69 189 LEU A O 1
ATOM 1495 N N . ASP A 1 190 ? 3.377 -9.279 2.011 1.00 89.81 190 ASP A N 1
ATOM 1496 C CA . ASP A 1 190 ? 3.842 -10.043 0.850 1.00 89.81 190 ASP A CA 1
ATOM 1497 C C . ASP A 1 190 ? 4.152 -9.166 -0.381 1.00 89.81 190 ASP A C 1
ATOM 1499 O O . ASP A 1 190 ? 4.711 -9.650 -1.367 1.00 89.81 190 ASP A O 1
ATOM 1503 N N . GLY A 1 191 ? 3.794 -7.875 -0.359 1.00 85.38 191 GLY A N 1
ATOM 1504 C CA . GLY A 1 191 ? 3.945 -6.969 -1.507 1.00 85.38 191 GLY A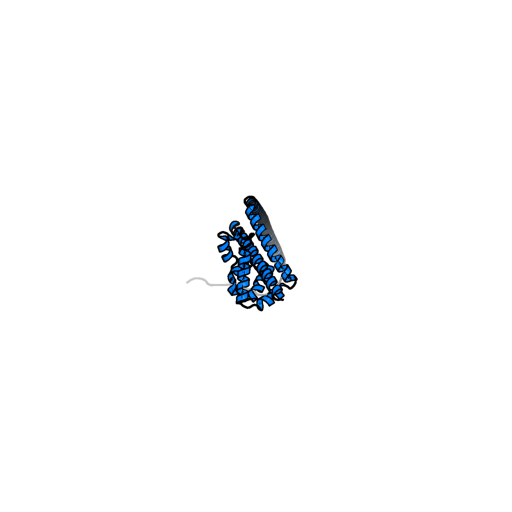 CA 1
ATOM 1505 C C . GLY A 1 191 ? 2.965 -7.252 -2.657 1.00 85.38 191 GLY A C 1
ATOM 1506 O O . GLY A 1 191 ? 3.245 -6.945 -3.821 1.00 85.38 191 GLY A O 1
ATOM 1507 N N . GLY A 1 192 ? 1.834 -7.892 -2.352 1.00 85.44 192 GLY A N 1
ATOM 1508 C CA . GLY A 1 192 ? 0.800 -8.304 -3.302 1.00 85.44 192 GLY A CA 1
ATOM 1509 C C . GLY A 1 192 ? -0.263 -7.239 -3.595 1.00 85.44 192 GLY A C 1
ATOM 1510 O O . GLY A 1 192 ? -1.216 -7.514 -4.329 1.00 85.44 192 GLY A O 1
ATOM 1511 N N . GLU A 1 193 ? -0.135 -6.019 -3.066 1.00 82.38 193 GLU A N 1
ATOM 1512 C CA . GLU A 1 193 ? -1.188 -4.992 -3.102 1.00 82.38 193 GLU A CA 1
ATOM 1513 C C . GLU A 1 193 ? -1.528 -4.455 -4.487 1.00 82.38 193 GLU A C 1
ATOM 1515 O O . GLU A 1 193 ? -2.609 -3.903 -4.708 1.00 82.38 193 GLU A O 1
ATOM 1520 N N . ASN A 1 194 ? -0.619 -4.662 -5.431 1.00 81.56 194 ASN A N 1
ATOM 1521 C CA . ASN A 1 194 ? -0.734 -4.228 -6.814 1.00 81.56 194 ASN A CA 1
ATOM 1522 C C . ASN A 1 194 ? -1.067 -5.379 -7.787 1.00 81.56 194 ASN A C 1
ATOM 1524 O O . ASN A 1 194 ? -1.025 -5.180 -9.008 1.00 81.56 194 ASN A O 1
ATOM 1528 N N . GLY A 1 195 ? -1.398 -6.565 -7.259 1.00 75.94 195 GLY A N 1
ATOM 1529 C CA . GLY A 1 195 ? -1.594 -7.791 -8.032 1.00 75.94 195 GLY A CA 1
ATOM 1530 C C . GLY A 1 195 ? -0.285 -8.355 -8.596 1.00 75.94 195 GLY A C 1
ATOM 1531 O O . GLY A 1 195 ? 0.805 -7.855 -8.322 1.00 75.94 195 GLY A O 1
ATOM 1532 N N . ALA A 1 196 ? -0.384 -9.410 -9.410 1.00 63.38 196 ALA A N 1
ATOM 1533 C CA . ALA A 1 196 ? 0.790 -10.044 -10.004 1.00 63.38 196 ALA A CA 1
ATOM 1534 C C . ALA A 1 196 ? 1.615 -9.045 -10.841 1.00 63.38 196 ALA A C 1
ATOM 1536 O O . ALA A 1 196 ? 1.079 -8.254 -11.629 1.00 63.38 196 ALA A O 1
ATOM 1537 N N . ALA A 1 197 ? 2.943 -9.107 -10.700 1.00 57.31 197 ALA A N 1
ATOM 1538 C CA . ALA A 1 197 ? 3.851 -8.393 -11.587 1.00 57.31 197 ALA A CA 1
ATOM 1539 C C . ALA A 1 197 ? 3.529 -8.768 -13.048 1.00 57.31 197 ALA A C 1
ATOM 1541 O O . ALA A 1 197 ? 3.254 -9.939 -13.330 1.00 57.31 197 ALA A O 1
ATOM 1542 N N . PRO A 1 198 ? 3.514 -7.800 -13.984 1.00 54.38 198 PRO A N 1
ATOM 1543 C CA . PRO A 1 198 ? 3.159 -8.084 -15.363 1.00 54.38 198 PRO A CA 1
ATOM 1544 C C . PRO A 1 198 ? 4.142 -9.126 -15.895 1.00 54.38 198 PRO A C 1
ATOM 1546 O O . PRO A 1 198 ? 5.356 -8.914 -15.885 1.00 54.38 198 PRO A O 1
ATOM 1549 N N . ARG A 1 199 ? 3.612 -10.280 -16.310 1.00 46.78 199 ARG A N 1
ATOM 1550 C CA . ARG A 1 199 ? 4.401 -11.357 -16.904 1.00 46.78 199 ARG A CA 1
ATOM 1551 C C . ARG A 1 199 ? 5.038 -10.830 -18.187 1.00 46.78 199 ARG A C 1
ATOM 1553 O O . ARG A 1 199 ? 4.348 -10.666 -19.183 1.00 46.78 199 ARG A O 1
ATOM 1560 N N . GLY A 1 200 ? 6.336 -10.538 -18.116 1.00 43.94 200 GLY A N 1
ATOM 1561 C CA . GLY A 1 200 ? 7.269 -10.470 -19.241 1.00 43.94 200 GLY A CA 1
ATOM 1562 C C . GLY A 1 200 ? 6.716 -9.889 -20.541 1.00 43.94 200 GLY A C 1
ATOM 1563 O O . GLY A 1 200 ? 6.667 -10.586 -21.546 1.00 43.94 200 GLY A O 1
ATOM 1564 N N . GLY A 1 201 ? 6.343 -8.613 -20.532 1.00 44.75 201 GLY A N 1
ATOM 1565 C CA . GLY A 1 201 ? 6.095 -7.849 -21.748 1.00 44.75 201 GLY A CA 1
ATOM 1566 C C . GLY A 1 201 ? 6.728 -6.482 -21.585 1.00 44.75 201 GLY A C 1
ATOM 1567 O O . GLY A 1 201 ? 6.225 -5.669 -20.810 1.00 44.75 201 GLY A O 1
ATOM 1568 N N . ALA A 1 202 ? 7.847 -6.240 -22.269 1.00 46.38 202 ALA A N 1
ATOM 1569 C CA . ALA A 1 202 ? 8.388 -4.896 -22.404 1.00 46.38 202 ALA A CA 1
ATOM 1570 C C . ALA A 1 202 ? 7.320 -4.050 -23.109 1.00 46.38 202 ALA A C 1
ATOM 1572 O O . ALA A 1 202 ? 7.094 -4.174 -24.310 1.00 46.38 202 ALA A O 1
ATOM 1573 N N . SER A 1 203 ? 6.587 -3.262 -22.327 1.00 48.53 203 SER A N 1
ATOM 1574 C CA . SER A 1 203 ? 5.687 -2.244 -22.846 1.00 48.53 203 SER A CA 1
ATOM 1575 C C . SER A 1 203 ? 6.538 -1.269 -23.650 1.00 48.53 203 SER A C 1
ATOM 1577 O O . SER A 1 203 ? 7.343 -0.548 -23.072 1.00 48.53 203 SER A O 1
ATOM 1579 N N . THR A 1 204 ? 6.360 -1.246 -24.970 1.00 51.94 204 THR A N 1
ATOM 1580 C CA . THR A 1 204 ? 7.055 -0.321 -25.880 1.00 51.94 204 THR A CA 1
ATOM 1581 C C . THR A 1 204 ? 6.704 1.147 -25.613 1.00 51.94 204 THR A C 1
ATOM 1583 O O . THR A 1 204 ? 7.415 2.035 -26.066 1.00 51.94 204 THR A O 1
ATOM 1586 N N . ASN A 1 205 ? 5.652 1.415 -24.828 1.00 59.59 205 ASN A N 1
ATOM 1587 C CA . ASN A 1 205 ? 5.320 2.745 -24.328 1.00 59.59 205 ASN A CA 1
ATOM 1588 C C . ASN A 1 205 ? 5.909 2.967 -22.928 1.00 59.59 205 ASN A C 1
ATOM 1590 O O . ASN A 1 205 ? 5.322 2.557 -21.922 1.00 59.59 205 ASN A O 1
ATOM 1594 N N . SER A 1 206 ? 7.054 3.655 -22.880 1.00 61.12 206 SER A N 1
ATOM 1595 C CA . SER A 1 206 ? 7.723 4.117 -21.650 1.00 61.12 206 SER A CA 1
ATOM 1596 C C . SER A 1 206 ? 6.785 4.964 -20.770 1.00 61.12 206 SER A C 1
ATOM 1598 O O . SER A 1 206 ? 6.712 4.764 -19.562 1.00 61.12 206 SER A O 1
ATOM 1600 N N . GLU A 1 207 ? 5.950 5.818 -21.368 1.00 63.66 207 GLU A N 1
ATOM 1601 C CA . GLU A 1 207 ? 5.009 6.671 -20.629 1.00 63.66 207 GLU A CA 1
ATOM 1602 C C . GLU A 1 207 ? 3.883 5.883 -19.937 1.00 63.66 207 GLU A C 1
ATOM 1604 O O . GLU A 1 207 ? 3.537 6.143 -18.784 1.00 63.66 207 GLU A O 1
ATOM 1609 N N . ALA A 1 208 ? 3.360 4.847 -20.599 1.00 63.03 208 ALA A N 1
ATOM 1610 C CA . ALA A 1 208 ? 2.363 3.961 -20.002 1.00 63.03 208 ALA A CA 1
ATOM 1611 C C . ALA A 1 208 ? 2.962 3.095 -18.879 1.00 63.03 208 ALA A C 1
ATOM 1613 O O . ALA A 1 208 ? 2.255 2.734 -17.932 1.00 63.03 208 ALA A O 1
ATOM 1614 N N . ALA A 1 209 ? 4.251 2.751 -18.973 1.00 68.00 209 ALA A N 1
ATOM 1615 C CA . ALA A 1 209 ? 4.972 2.056 -17.912 1.00 68.00 209 ALA A CA 1
ATOM 1616 C C . ALA A 1 209 ? 5.176 2.964 -16.687 1.00 68.00 209 ALA A C 1
ATOM 1618 O O . ALA A 1 209 ? 4.869 2.543 -15.570 1.00 68.00 209 ALA A O 1
ATOM 1619 N N . ASP A 1 210 ? 5.566 4.223 -16.899 1.00 69.38 210 ASP A N 1
ATOM 1620 C CA . ASP A 1 210 ? 5.736 5.217 -15.834 1.00 69.38 210 ASP A CA 1
ATOM 1621 C C . ASP A 1 210 ? 4.437 5.523 -15.090 1.00 69.38 210 ASP A C 1
ATOM 1623 O O . ASP A 1 210 ? 4.429 5.605 -13.859 1.00 69.38 210 ASP A O 1
ATOM 1627 N N . TYR A 1 211 ? 3.323 5.660 -15.815 1.00 73.19 211 TYR A N 1
ATOM 1628 C CA . TYR A 1 211 ? 2.013 5.875 -15.202 1.00 73.19 211 TYR A CA 1
ATOM 1629 C C . TYR A 1 211 ? 1.587 4.676 -14.341 1.00 73.19 211 TYR A C 1
ATOM 1631 O O . TYR A 1 211 ? 1.091 4.842 -13.224 1.00 73.19 211 TYR A O 1
ATOM 1639 N N . LYS A 1 212 ? 1.822 3.447 -14.824 1.00 79.19 212 LYS A N 1
ATOM 1640 C CA . LYS A 1 212 ? 1.562 2.221 -14.052 1.00 79.19 212 LYS A CA 1
ATOM 1641 C C . LYS A 1 212 ? 2.438 2.143 -12.806 1.00 79.19 212 LYS A C 1
ATOM 1643 O O . LYS A 1 212 ? 1.934 1.760 -11.753 1.00 79.19 212 LYS A O 1
ATOM 1648 N N . GLU A 1 213 ? 3.715 2.504 -12.900 1.00 80.38 213 GLU A N 1
ATOM 1649 C CA . GLU A 1 213 ? 4.611 2.535 -11.742 1.00 80.38 213 GLU A CA 1
ATOM 1650 C C . GLU A 1 213 ? 4.159 3.581 -10.716 1.00 80.38 213 GLU A C 1
ATOM 1652 O O . GLU A 1 213 ? 4.012 3.257 -9.538 1.00 80.38 213 GLU A O 1
ATOM 1657 N N . ALA A 1 214 ? 3.845 4.802 -11.154 1.00 78.69 214 ALA A N 1
ATOM 1658 C CA . ALA A 1 214 ? 3.353 5.862 -10.276 1.00 78.69 214 ALA A CA 1
ATOM 1659 C C . ALA A 1 214 ? 2.056 5.457 -9.558 1.00 78.69 214 ALA A C 1
ATOM 1661 O O . ALA A 1 214 ? 1.937 5.640 -8.346 1.00 78.69 214 ALA A O 1
ATOM 1662 N N . ARG A 1 215 ? 1.116 4.828 -10.278 1.00 82.75 215 ARG A N 1
ATOM 1663 C CA . ARG A 1 215 ? -0.130 4.289 -9.711 1.00 82.75 215 ARG A CA 1
ATOM 1664 C C . ARG A 1 215 ? 0.137 3.236 -8.633 1.00 82.75 215 ARG A C 1
ATOM 1666 O O . ARG A 1 215 ? -0.510 3.260 -7.588 1.00 82.75 215 ARG A O 1
ATOM 1673 N N . ARG A 1 216 ? 1.088 2.329 -8.877 1.00 87.38 216 ARG A N 1
ATOM 1674 C CA . ARG A 1 216 ? 1.471 1.274 -7.925 1.00 87.38 216 ARG A CA 1
ATOM 1675 C C . ARG A 1 216 ? 2.104 1.838 -6.663 1.00 87.38 216 ARG A C 1
ATOM 1677 O O . ARG A 1 216 ? 1.725 1.436 -5.568 1.00 87.38 216 ARG A O 1
ATOM 1684 N N . LEU A 1 217 ? 3.022 2.791 -6.822 1.00 86.44 217 LEU A N 1
ATOM 1685 C CA . LEU A 1 217 ? 3.674 3.474 -5.705 1.00 86.44 217 LEU A CA 1
ATOM 1686 C C . LEU A 1 217 ? 2.675 4.279 -4.876 1.00 86.44 217 LEU A C 1
ATOM 1688 O O . LEU A 1 217 ? 2.731 4.249 -3.651 1.00 86.44 217 LEU A O 1
ATOM 1692 N N . TYR A 1 218 ? 1.740 4.965 -5.536 1.00 85.94 218 TYR A N 1
ATOM 1693 C CA . TYR A 1 218 ? 0.679 5.702 -4.860 1.00 85.94 218 TYR A CA 1
ATOM 1694 C C . TYR A 1 218 ? -0.202 4.769 -4.027 1.00 85.94 218 TYR A C 1
ATOM 1696 O O . TYR A 1 218 ? -0.347 4.973 -2.823 1.00 85.94 218 TYR A O 1
ATOM 1704 N N . ARG A 1 219 ? -0.741 3.710 -4.648 1.00 89.50 219 ARG A N 1
ATOM 1705 C CA . ARG A 1 219 ? -1.578 2.721 -3.957 1.00 89.50 219 ARG A CA 1
ATOM 1706 C C . ARG A 1 219 ? -0.830 2.078 -2.794 1.00 89.50 219 ARG A C 1
ATOM 1708 O O . ARG A 1 219 ? -1.369 2.044 -1.694 1.00 89.50 219 ARG A O 1
ATOM 1715 N N . GLY A 1 220 ? 0.403 1.628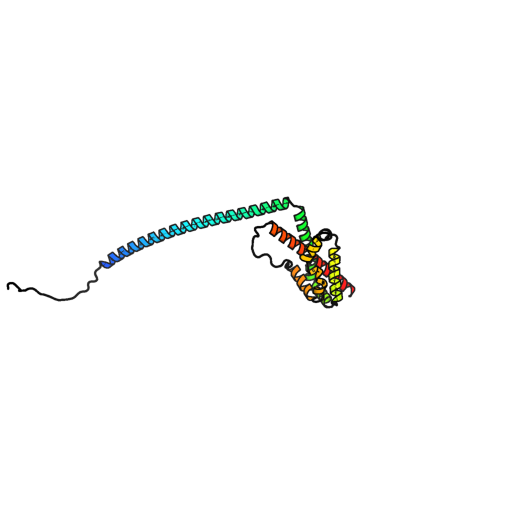 -3.025 1.00 90.25 220 GLY A N 1
ATOM 1716 C CA . GLY A 1 220 ? 1.243 1.011 -2.000 1.00 90.25 220 GLY A CA 1
ATOM 1717 C C . GLY A 1 220 ? 1.450 1.927 -0.798 1.00 90.25 220 GLY A C 1
ATOM 1718 O O . GLY A 1 220 ? 1.196 1.511 0.327 1.00 90.25 220 GLY A O 1
ATOM 1719 N N . ALA A 1 221 ? 1.823 3.187 -1.033 1.00 89.31 221 ALA A N 1
ATOM 1720 C CA . ALA A 1 221 ? 2.074 4.159 0.028 1.00 89.31 221 ALA A CA 1
ATOM 1721 C C . ALA A 1 221 ? 0.825 4.499 0.853 1.00 89.31 221 ALA A C 1
ATOM 1723 O O . ALA A 1 221 ? 0.897 4.541 2.082 1.00 89.31 221 ALA A O 1
ATOM 1724 N N . ILE A 1 222 ? -0.310 4.757 0.194 1.00 89.88 222 ILE A N 1
ATOM 1725 C CA . ILE A 1 222 ? -1.554 5.117 0.887 1.00 89.88 222 ILE A CA 1
ATOM 1726 C C . ILE A 1 222 ? -2.107 3.914 1.647 1.00 89.88 222 ILE A C 1
ATOM 1728 O O . ILE A 1 222 ? -2.425 4.034 2.829 1.00 89.88 222 ILE A O 1
ATOM 1732 N N . LEU A 1 223 ? -2.178 2.746 1.005 1.00 92.31 223 LEU A N 1
ATOM 1733 C CA . LEU A 1 223 ? -2.762 1.554 1.610 1.00 92.31 223 LEU A CA 1
ATOM 1734 C C . LEU A 1 223 ? -1.926 1.045 2.791 1.00 92.31 223 LEU A C 1
ATOM 1736 O O . LEU A 1 223 ? -2.488 0.735 3.840 1.00 92.31 223 LEU A O 1
ATOM 1740 N N . SER A 1 224 ? -0.592 1.024 2.677 1.00 92.62 224 SER A N 1
ATOM 1741 C CA . SER A 1 224 ? 0.266 0.616 3.796 1.00 92.62 224 SER A CA 1
ATOM 1742 C C . SER A 1 224 ? 0.146 1.573 4.980 1.00 92.62 224 SER A C 1
ATOM 1744 O O . SER A 1 224 ? 0.134 1.131 6.125 1.00 92.62 224 SER A O 1
ATOM 1746 N N . ARG A 1 225 ? 0.039 2.883 4.727 1.00 91.25 225 ARG A N 1
ATOM 1747 C CA . ARG A 1 225 ? -0.109 3.896 5.782 1.00 91.25 225 ARG A CA 1
ATOM 1748 C C . ARG A 1 225 ? -1.483 3.880 6.425 1.00 91.25 225 ARG A C 1
ATOM 1750 O O . ARG A 1 225 ? -1.575 4.053 7.637 1.00 91.25 225 ARG A O 1
ATOM 1757 N N . PHE A 1 226 ? -2.520 3.626 5.639 1.00 92.69 226 PHE A N 1
ATOM 1758 C CA . PHE A 1 226 ? -3.864 3.403 6.146 1.00 92.69 226 PHE A CA 1
ATOM 1759 C C . PHE A 1 226 ? -3.899 2.223 7.121 1.00 92.69 226 PHE A C 1
ATOM 1761 O O . PHE A 1 226 ? -4.273 2.404 8.279 1.00 92.69 226 PHE A O 1
ATOM 1768 N N . VAL A 1 227 ? -3.440 1.043 6.689 1.00 94.62 227 VAL A N 1
ATOM 1769 C CA . VAL A 1 227 ? -3.460 -0.168 7.526 1.00 94.62 227 VAL A CA 1
ATOM 1770 C C . VAL A 1 227 ? -2.558 -0.008 8.748 1.00 94.62 227 VAL A C 1
ATOM 1772 O O . VAL A 1 227 ? -2.950 -0.371 9.851 1.00 94.62 227 VAL A O 1
ATOM 1775 N N . GLN A 1 228 ? -1.393 0.622 8.594 1.00 93.81 228 GLN A N 1
ATOM 1776 C CA . GLN A 1 228 ? -0.521 0.967 9.716 1.00 93.81 228 GLN A CA 1
ATOM 1777 C C . GLN A 1 228 ? -1.222 1.865 10.747 1.00 93.81 228 GLN A C 1
ATOM 1779 O O . GLN A 1 228 ? -1.163 1.587 11.942 1.00 93.81 228 GLN A O 1
ATOM 1784 N N . GLY A 1 229 ? -1.886 2.935 10.302 1.00 91.94 229 GLY A N 1
ATOM 1785 C CA . GLY A 1 229 ? -2.642 3.824 11.183 1.00 91.94 229 GLY A CA 1
ATOM 1786 C C . GLY A 1 229 ? -3.791 3.101 11.883 1.00 91.94 229 GLY A C 1
ATOM 1787 O O . GLY A 1 229 ? -3.973 3.266 13.084 1.00 91.94 229 GLY A O 1
ATOM 1788 N N . PHE A 1 230 ? -4.513 2.250 11.155 1.00 94.75 230 PHE A N 1
ATOM 1789 C CA . PHE A 1 230 ? -5.571 1.413 11.712 1.00 94.75 230 PHE A CA 1
ATOM 1790 C C . PHE A 1 230 ? -5.057 0.471 12.809 1.00 94.75 230 PHE A C 1
ATOM 1792 O O . PHE A 1 230 ? -5.602 0.477 13.907 1.00 94.75 230 PHE A O 1
ATOM 1799 N N . VAL A 1 231 ? -3.974 -0.272 12.559 1.00 93.38 231 VAL A N 1
ATOM 1800 C CA . VAL A 1 231 ? -3.367 -1.192 13.542 1.00 93.38 231 VAL A CA 1
ATOM 1801 C C . VAL A 1 231 ? -2.925 -0.448 14.807 1.00 93.38 231 VAL A C 1
ATOM 1803 O O . VAL A 1 231 ? -3.106 -0.948 15.915 1.00 93.38 231 VAL A O 1
ATOM 1806 N N . VAL A 1 232 ? -2.384 0.766 14.663 1.00 92.12 232 VAL A N 1
ATOM 1807 C CA . VAL A 1 232 ? -2.008 1.610 15.808 1.00 92.12 232 VAL A CA 1
ATOM 1808 C C . VAL A 1 232 ? -3.234 2.064 16.603 1.00 92.12 232 VAL A C 1
ATOM 1810 O O . VAL A 1 232 ? -3.212 2.004 17.829 1.00 92.12 232 VAL A O 1
ATOM 1813 N N . GLU A 1 233 ? -4.296 2.518 15.936 1.00 92.56 233 GLU A N 1
ATOM 1814 C CA . GLU A 1 233 ? -5.536 2.937 16.606 1.00 92.56 233 GLU A CA 1
ATOM 1815 C C . GLU A 1 233 ? -6.230 1.769 17.315 1.00 92.56 233 GLU A C 1
ATOM 1817 O O . GLU A 1 233 ? -6.661 1.918 18.456 1.00 92.56 233 GLU A O 1
ATOM 1822 N N . LEU A 1 234 ? -6.265 0.597 16.681 1.00 92.94 234 LEU A N 1
ATOM 1823 C CA . LEU A 1 234 ? -6.776 -0.633 17.279 1.00 92.94 234 LEU A CA 1
ATOM 1824 C C . LEU A 1 234 ? -5.975 -1.023 18.529 1.00 92.94 234 LEU A C 1
ATOM 1826 O O . LEU A 1 234 ? -6.557 -1.400 19.540 1.00 92.94 234 LEU A O 1
ATOM 1830 N N . GLY A 1 235 ? -4.649 -0.859 18.490 1.00 92.38 235 GLY A N 1
ATOM 1831 C CA . GLY A 1 235 ? -3.791 -1.098 19.649 1.00 92.38 235 GLY A CA 1
ATOM 1832 C C . GLY A 1 235 ? -4.077 -0.167 20.818 1.00 92.38 235 GLY A C 1
ATOM 1833 O O . GLY A 1 235 ? -4.153 -0.635 21.945 1.00 92.38 235 GLY A O 1
ATOM 1834 N N . LYS A 1 236 ? -4.306 1.123 20.557 1.00 92.31 236 LYS A N 1
ATOM 1835 C CA . LYS A 1 236 ? -4.692 2.075 21.611 1.00 92.31 236 LYS A CA 1
ATOM 1836 C C . LYS A 1 236 ? -6.032 1.719 22.248 1.00 92.31 236 LYS A C 1
ATOM 1838 O O . LYS A 1 236 ? -6.201 1.940 23.440 1.00 92.31 236 LYS A O 1
ATOM 1843 N N . LEU A 1 237 ? -6.976 1.219 21.449 1.00 91.31 237 LEU A N 1
ATOM 1844 C CA . LEU A 1 237 ? -8.297 0.828 21.931 1.00 91.31 237 LEU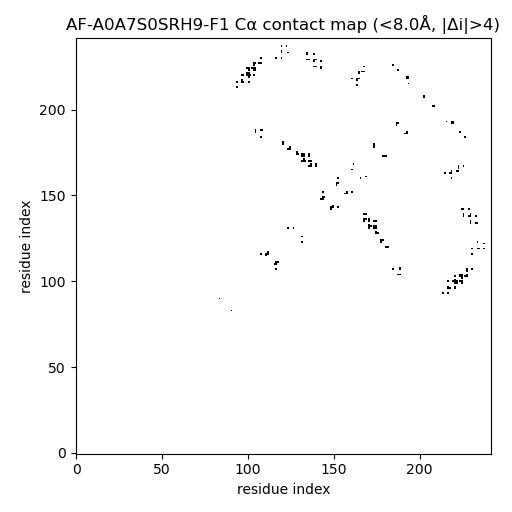 A CA 1
ATOM 1845 C C . LEU A 1 237 ? -8.191 -0.393 22.854 1.00 91.31 237 LEU A C 1
ATOM 1847 O O . LEU A 1 237 ? -8.646 -0.323 23.992 1.00 91.31 237 LEU A O 1
ATOM 1851 N N . GLN A 1 238 ? -7.473 -1.433 22.419 1.00 91.88 238 GLN A N 1
ATOM 1852 C CA . GLN A 1 238 ? -7.183 -2.616 23.234 1.00 91.88 238 GLN A CA 1
ATOM 1853 C C . GLN A 1 238 ? -6.489 -2.253 24.559 1.00 91.88 238 GLN A C 1
ATOM 1855 O O . GLN A 1 238 ? -6.894 -2.727 25.619 1.00 91.88 238 GLN A O 1
ATOM 1860 N N . ASP A 1 239 ? -5.479 -1.376 24.503 1.00 88.94 239 ASP A N 1
ATOM 1861 C CA . ASP A 1 239 ? -4.721 -0.927 25.678 1.00 88.94 239 ASP A CA 1
ATOM 1862 C C . ASP A 1 239 ? -5.582 -0.073 26.641 1.00 88.94 239 ASP A C 1
ATOM 1864 O O . ASP A 1 239 ? -5.244 0.053 27.812 1.00 88.94 239 ASP A O 1
ATOM 1868 N N . SER A 1 240 ? -6.685 0.524 26.167 1.00 88.75 240 SER A N 1
ATOM 1869 C CA . SER A 1 240 ? -7.615 1.313 26.996 1.00 88.75 240 SER A CA 1
ATOM 1870 C C . SER A 1 240 ? -8.730 0.494 27.652 1.00 88.75 240 SER A C 1
ATOM 1872 O O . SER A 1 240 ? -9.369 0.976 28.587 1.00 88.75 240 SER A O 1
ATOM 1874 N N . GLU A 1 241 ? -8.975 -0.715 27.148 1.00 81.00 241 GLU A N 1
ATOM 1875 C CA . GLU A 1 241 ? -9.997 -1.645 27.646 1.00 81.00 241 GLU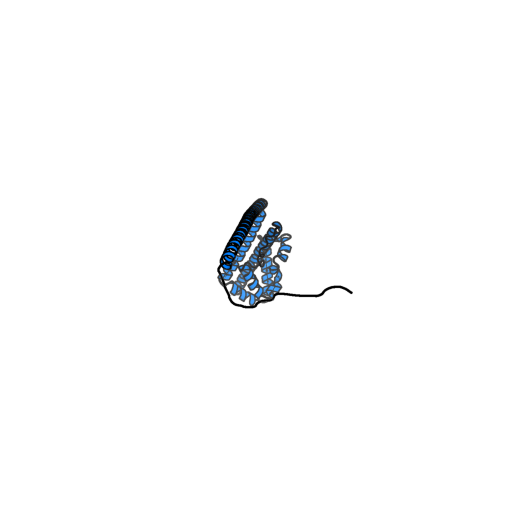 A CA 1
ATOM 1876 C C . GLU A 1 241 ? -9.423 -2.719 28.589 1.00 81.00 241 GLU A C 1
ATOM 1878 O O . GLU A 1 241 ? -10.194 -3.434 29.232 1.00 81.00 241 GLU A O 1
ATOM 1883 N N . SER A 1 242 ? -8.090 -2.823 28.668 1.00 69.38 242 SER A N 1
ATOM 1884 C CA . SER A 1 242 ? -7.340 -3.742 29.543 1.00 69.38 242 SER A CA 1
ATOM 1885 C C . SER A 1 242 ? -7.000 -3.102 30.888 1.00 69.38 242 SER A C 1
ATOM 1887 O O . SER A 1 242 ? -7.046 -3.830 31.905 1.00 69.38 242 SER A O 1
#

Secondary structure (DSSP, 8-state):
----------------------THHHHHHHHHHHHHHHHHHHHHHHHHHHHHHHHHHHHHHHHHHHHHHHHHHHHHHHHHHHHHHH-HHHHHHHHHHHHHHHHHHHHHHHHHHTTHHHHHHHHHHHS-HHHHHHHHHHHHHHHHT-HHHHHHHSSTHHHHHHHH-GGGG-HHHHHHSTTHHHHHHHHHHTT-TT-SPP-S---S-HHHHHHHHHHHHHHHHHHHHHHHHHHHHHHHHHHHH-